Protein AF-A0A1R3H8M2-F1 (afdb_monomer_lite)

Foldseek 3Di:
DLVVQFVVLVVQLVCQCCVNNHDPLSVLLNPAWAWPDTAAQKTKIKDAQAQSQADPVQWRHPVSVVSNCQSRQQSSNSSHPVDGAPAEDEDEDDPDIHGHRWMKMWMWGFPDDDPRYTYIYIYIDTDLPQQQAAADPDCLQPPLFAAADDALEKEKQKAKDADQVVQWIKIKIFIAHNQLATPFIDIATDHDNDRVQRRLLRLLVSLVVCLVVVRAAYEYEDQDPLSVCLSNVPDDPNDPPRSVSNRVSNSSYNHYYYYNHHVSNSVLGVVSNVPNPDPDDGVCCSQPNPVVSVVSSVRSPHDDRD

InterPro domains:
  IPR002156 Ribonuclease H domain [PF13456] (158-275)
  IPR006683 Thioesterase domain [PF03061] (58-128)
  IPR012337 Ribonuclease H-like superfamily [SSF53098] (152-277)
  IPR029069 HotDog domain superfamily [SSF54637] (29-126)
  IPR036397 Ribonuclease H superfamily [G3DSA:3.30.420.10] (153-277)
  IPR039298 Acyl-coenzyme A thioesterase 13 [PTHR21660] (7-128)
  IP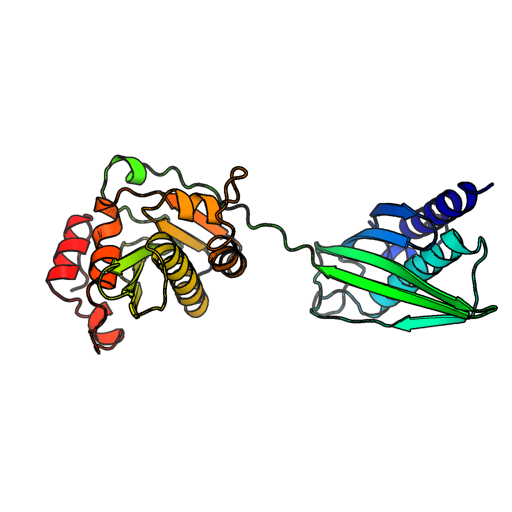R044730 Ribonuclease H-like domain, plant type [cd06222] (156-274)

Sequence (306 aa):
MEDDSVQISQKWLLGLSEGTLSHQLEAIAMEGLQILHSQKGFIRCNFVVPSRASDADGNWHVGAMATLIDDVGAAAIYSLVNHVKASLDFSISFYSTAKIGEEVEIEAKVEANKGKLSHVLVEFRKVKKAVKIDLNRDDSVNSGKWKSPDLDWVKISCDGSFDPKNGEAAIGIVIRDYQGQLVDRLGKKVQADEALMTKALAVREGLKLAARKNFSRVIVENDSAGVVQDLTGSLGTSAWKTAPVVRETVKLFADLKVSLVKRQANGAADWVARQHNMEMDLSDWINRPPSSLVFILSKDGLPCPH

pLDDT: mean 81.1, std 12.82, range [43.06, 95.75]

Organism: NCBI:txid93759

Secondary structure (DSSP, 8-state):
-TTHHHHHHHHHHHHHHTTSSS-HHHHHHTTT-EEEEEETTEEEEEEE--GGGB-TTSBBPHHHHHHHHHHHHHHHHHHHHSS--S-EEEEEE-SS--BTT-EEEEEEEEEEEETTEEEEEEEEEE-------EE---THHHHSS--PPSTT-EEEEEEEEEETTTTEEEEEEEEE-TT--EEEEEEEEE--SSHHHHHHHHHHHHHHHHHHTT--EEEEEES-HHHHHHHHT-SS---TTTHHHHHHHHTT-SEEEEEE--GGGGHHHHHHHHTTT----HHHHHHS--HHHHHHHHHTT-PPP-

Radius of gyration: 26.31 Å; chains: 1; bounding box: 69×35×71 Å

Structure (mmCIF, N/CA/C/O backbone):
data_AF-A0A1R3H8M2-F1
#
_entry.id   AF-A0A1R3H8M2-F1
#
loop_
_atom_site.group_PDB
_atom_site.id
_atom_site.type_symbol
_atom_site.label_atom_id
_atom_site.label_alt_id
_atom_site.label_comp_id
_atom_site.label_asym_id
_atom_site.label_entity_id
_atom_site.label_seq_id
_atom_site.pdbx_PDB_ins_code
_atom_site.Cartn_x
_atom_site.Cartn_y
_atom_site.Cartn_z
_atom_site.occupancy
_atom_site.B_iso_or_equiv
_atom_site.auth_seq_id
_atom_site.auth_comp_id
_atom_site.auth_asym_id
_atom_site.auth_atom_id
_atom_site.pdbx_PDB_model_num
ATOM 1 N N . MET A 1 1 ? 34.901 13.180 -25.826 1.00 51.00 1 MET A N 1
ATOM 2 C CA . MET A 1 1 ? 35.152 11.755 -26.119 1.00 51.00 1 MET A CA 1
ATOM 3 C C . MET A 1 1 ? 34.555 10.809 -25.079 1.00 51.00 1 MET A C 1
ATOM 5 O O . MET A 1 1 ? 33.898 9.874 -25.504 1.00 51.00 1 MET A O 1
ATOM 9 N N . GLU A 1 2 ? 34.717 10.997 -23.757 1.00 47.25 2 GLU A N 1
ATOM 10 C CA . GLU A 1 2 ? 34.107 10.074 -22.764 1.00 47.25 2 GLU A CA 1
ATOM 11 C C . GLU A 1 2 ? 32.593 10.236 -22.542 1.00 47.25 2 GLU A C 1
ATOM 13 O O . GLU A 1 2 ? 31.931 9.244 -22.241 1.00 47.25 2 GLU A O 1
ATOM 18 N N . ASP A 1 3 ? 32.058 11.446 -22.710 1.00 58.84 3 ASP A N 1
ATOM 19 C CA . ASP A 1 3 ? 30.638 11.780 -22.484 1.00 58.84 3 ASP A CA 1
ATOM 20 C C . ASP A 1 3 ? 29.764 11.572 -23.742 1.00 58.84 3 ASP A C 1
ATOM 22 O O . ASP A 1 3 ? 28.542 11.463 -23.674 1.00 58.84 3 ASP A O 1
ATOM 26 N N . ASP A 1 4 ? 30.399 11.421 -24.910 1.00 82.62 4 ASP A N 1
ATOM 27 C CA . ASP A 1 4 ? 29.694 11.314 -26.192 1.00 82.62 4 ASP A CA 1
ATOM 28 C C . ASP A 1 4 ? 28.900 10.002 -26.296 1.00 82.62 4 ASP A C 1
ATOM 30 O O . ASP A 1 4 ? 27.785 9.987 -26.803 1.00 82.62 4 ASP A O 1
ATOM 34 N N . SER A 1 5 ? 29.433 8.891 -25.775 1.00 88.75 5 SER A N 1
ATOM 35 C CA . SER A 1 5 ? 28.785 7.569 -25.873 1.00 88.75 5 SER A CA 1
ATOM 36 C C . SER A 1 5 ? 27.470 7.474 -25.090 1.00 88.75 5 SER A C 1
ATOM 38 O O . SER A 1 5 ? 26.492 6.918 -25.593 1.00 88.75 5 SER A O 1
ATOM 40 N N . VAL A 1 6 ? 27.417 8.062 -23.888 1.00 91.12 6 VAL A N 1
ATOM 41 C CA . VAL A 1 6 ? 26.201 8.123 -23.064 1.00 91.12 6 VAL A CA 1
ATOM 42 C C . VAL A 1 6 ? 25.160 8.992 -23.764 1.00 91.12 6 VAL A C 1
ATOM 44 O O . VAL A 1 6 ? 24.032 8.548 -23.970 1.00 91.12 6 VAL A O 1
ATOM 47 N N . GLN A 1 7 ? 25.547 10.181 -24.226 1.00 91.00 7 GLN A N 1
ATOM 48 C CA . GLN A 1 7 ? 24.643 11.093 -24.929 1.00 91.00 7 GLN A CA 1
ATOM 49 C C . GLN A 1 7 ? 24.115 10.504 -26.247 1.00 91.00 7 GLN A C 1
ATOM 51 O O . GLN A 1 7 ? 22.938 10.664 -26.570 1.00 91.00 7 GLN A O 1
ATOM 56 N N . ILE A 1 8 ? 24.955 9.792 -27.005 1.00 90.62 8 ILE A N 1
ATOM 57 C CA . ILE A 1 8 ? 24.536 9.088 -28.225 1.00 90.62 8 ILE A CA 1
ATOM 58 C C . ILE A 1 8 ? 23.551 7.970 -27.878 1.00 90.62 8 ILE A C 1
ATOM 60 O O . ILE A 1 8 ? 22.512 7.874 -28.525 1.00 90.62 8 ILE A O 1
ATOM 64 N N . SER A 1 9 ? 23.825 7.172 -26.838 1.00 91.81 9 SER A N 1
ATOM 65 C CA . SER A 1 9 ? 22.907 6.108 -26.406 1.00 91.81 9 SER A CA 1
ATOM 66 C C . SER A 1 9 ? 21.540 6.654 -25.983 1.00 91.81 9 SER A C 1
ATOM 68 O O . SER A 1 9 ? 20.517 6.084 -26.348 1.00 91.81 9 SER A O 1
ATOM 70 N N . GLN A 1 10 ? 21.510 7.802 -25.294 1.00 91.62 10 GLN A N 1
ATOM 71 C CA . GLN A 1 10 ? 20.272 8.483 -24.913 1.00 91.62 10 GLN A CA 1
ATOM 72 C C . GLN A 1 10 ? 19.497 8.968 -26.136 1.00 91.62 10 GLN A C 1
ATOM 74 O O . GLN A 1 10 ? 18.303 8.708 -26.242 1.00 91.62 10 GLN A O 1
ATOM 79 N N . LYS A 1 11 ? 20.169 9.649 -27.074 1.00 91.00 11 LYS A N 1
ATOM 80 C CA . LYS A 1 11 ? 19.536 10.127 -28.313 1.00 91.00 11 LYS A CA 1
ATOM 81 C C . LYS A 1 11 ? 18.987 8.980 -29.152 1.00 91.00 11 LYS A C 1
ATOM 83 O O . LYS A 1 11 ? 17.910 9.113 -29.720 1.00 91.00 11 LYS A O 1
ATOM 88 N N . TRP A 1 12 ? 19.715 7.870 -29.220 1.00 89.81 12 TRP A N 1
ATOM 89 C CA . TRP A 1 12 ? 19.264 6.672 -29.915 1.00 89.81 12 TRP A CA 1
ATOM 90 C C . TRP A 1 12 ? 18.001 6.094 -29.268 1.00 89.81 12 TRP A C 1
ATOM 92 O O . TRP A 1 12 ? 16.995 5.931 -29.952 1.00 89.81 12 TRP A O 1
ATOM 102 N N . LEU A 1 13 ? 18.014 5.887 -27.947 1.00 89.88 13 LEU A N 1
ATOM 103 C CA . LEU A 1 13 ? 16.877 5.329 -27.212 1.00 89.88 13 LEU A CA 1
ATOM 104 C C . LEU A 1 13 ? 15.632 6.236 -27.268 1.00 89.88 13 LEU A C 1
ATOM 106 O O . LEU A 1 13 ? 14.521 5.740 -27.437 1.00 89.88 13 LEU A O 1
ATOM 110 N N . LEU A 1 14 ? 15.813 7.560 -27.189 1.00 88.88 14 LEU A N 1
ATOM 111 C CA . LEU A 1 14 ? 14.728 8.532 -27.382 1.00 88.88 14 LEU A CA 1
ATOM 112 C C . LEU A 1 14 ? 14.197 8.521 -28.819 1.00 88.88 14 LEU A C 1
ATOM 114 O O . LEU A 1 14 ? 12.992 8.555 -29.036 1.00 88.88 14 LEU A O 1
ATOM 118 N N . GLY A 1 15 ? 15.076 8.422 -29.818 1.00 86.06 15 GLY A N 1
ATOM 119 C CA . GLY A 1 15 ? 14.638 8.353 -31.209 1.00 86.06 15 GLY A CA 1
ATOM 120 C C . GLY A 1 15 ? 13.804 7.102 -31.506 1.00 86.06 15 GLY A C 1
ATOM 121 O O . GLY A 1 15 ? 12.855 7.155 -32.292 1.00 86.06 15 GLY A O 1
ATOM 122 N N . LEU A 1 16 ? 14.108 5.985 -30.842 1.00 84.75 16 LEU A N 1
ATOM 123 C CA . LEU A 1 16 ? 13.297 4.772 -30.910 1.00 84.75 16 LEU A CA 1
ATOM 124 C C . LEU A 1 16 ? 11.927 4.951 -30.224 1.00 84.75 16 LEU A C 1
ATOM 126 O O . LEU A 1 16 ? 10.920 4.527 -30.796 1.00 84.75 16 LEU A O 1
ATOM 130 N N . SER A 1 17 ? 11.864 5.602 -29.051 1.00 85.25 17 SER A N 1
ATOM 131 C CA . SER A 1 17 ? 10.599 5.829 -28.325 1.00 85.25 17 SER A CA 1
ATOM 132 C C . SER A 1 17 ? 9.682 6.851 -28.997 1.00 85.25 17 SER A C 1
ATOM 134 O O . SER A 1 17 ? 8.462 6.723 -28.935 1.00 85.25 17 SER A O 1
ATOM 136 N N . GLU A 1 18 ? 10.254 7.842 -29.678 1.00 83.94 18 GLU A N 1
ATOM 137 C CA . GLU A 1 18 ? 9.522 8.856 -30.445 1.00 83.94 18 GLU A CA 1
ATOM 138 C C . GLU A 1 18 ? 9.092 8.359 -31.836 1.00 83.94 18 GLU A C 1
ATOM 140 O O . GLU A 1 18 ? 8.397 9.072 -32.562 1.00 83.94 18 GLU A O 1
ATOM 145 N N . GLY A 1 19 ? 9.502 7.150 -32.237 1.00 78.69 19 GLY A N 1
ATOM 146 C CA . GLY A 1 19 ? 9.192 6.601 -33.558 1.00 78.69 19 GLY A CA 1
ATOM 147 C C . GLY A 1 19 ? 9.984 7.234 -34.707 1.00 78.69 19 GLY A C 1
ATOM 148 O O . GLY A 1 19 ? 9.621 7.059 -35.867 1.00 78.69 19 GLY A O 1
ATOM 149 N N . THR A 1 20 ? 11.050 7.985 -34.414 1.00 75.44 20 THR A N 1
ATOM 150 C CA . THR A 1 20 ? 11.883 8.646 -35.436 1.00 75.44 20 THR A CA 1
ATOM 151 C C . THR A 1 20 ? 12.945 7.716 -36.022 1.00 75.44 20 THR A C 1
ATOM 153 O O . THR A 1 20 ? 13.387 7.928 -37.151 1.00 75.44 20 THR A O 1
ATOM 156 N N . LEU A 1 21 ? 13.336 6.679 -35.272 1.00 65.75 21 LEU A N 1
ATOM 157 C CA . LEU A 1 21 ? 14.358 5.699 -35.655 1.00 65.75 21 LEU A CA 1
ATOM 158 C C . LEU A 1 21 ? 13.838 4.254 -35.738 1.00 65.75 21 LEU A C 1
ATOM 160 O O . LEU A 1 21 ? 14.617 3.371 -36.089 1.00 65.75 21 LEU A O 1
ATOM 164 N N . SER A 1 22 ? 12.566 4.005 -35.412 1.00 64.69 22 SER A N 1
ATOM 165 C CA . SER A 1 22 ? 12.026 2.660 -35.178 1.00 64.69 22 SER A CA 1
ATOM 166 C C . SER A 1 22 ? 10.898 2.261 -36.136 1.00 64.69 22 SER A C 1
ATOM 168 O O . SER A 1 22 ? 10.236 3.096 -36.762 1.00 64.69 22 SER A O 1
ATOM 170 N N . HIS A 1 23 ? 10.667 0.953 -36.264 1.00 71.81 23 HIS A N 1
ATOM 171 C CA . HIS A 1 23 ? 9.501 0.421 -36.974 1.00 71.81 23 HIS A CA 1
ATOM 172 C C . HIS A 1 23 ? 8.227 0.549 -36.114 1.00 71.81 23 HIS A C 1
ATOM 174 O O . HIS A 1 23 ? 8.293 0.661 -34.893 1.00 71.81 23 HIS A O 1
ATOM 180 N N . GLN A 1 24 ? 7.034 0.497 -36.727 1.00 66.69 24 GLN A N 1
ATOM 181 C CA . GLN A 1 24 ? 5.757 0.773 -36.035 1.00 66.69 24 GLN A CA 1
ATOM 182 C C . GLN A 1 24 ? 5.544 -0.019 -34.729 1.00 66.69 24 GLN A C 1
ATOM 184 O O . GLN A 1 24 ? 4.897 0.494 -33.822 1.00 66.69 24 GLN A O 1
ATOM 189 N N . LEU A 1 25 ? 6.062 -1.248 -34.625 1.00 68.12 25 LEU A N 1
ATOM 190 C CA . LEU A 1 25 ? 5.918 -2.095 -33.433 1.00 68.12 25 LEU A CA 1
ATOM 191 C C . LEU A 1 25 ? 6.845 -1.680 -32.279 1.00 68.12 25 LEU A C 1
ATOM 193 O O . LEU A 1 25 ? 6.412 -1.671 -31.131 1.00 68.12 25 LEU A O 1
ATOM 197 N N . GLU A 1 26 ? 8.082 -1.290 -32.578 1.00 74.06 26 GLU A N 1
ATOM 198 C CA . GLU A 1 26 ? 9.052 -0.772 -31.599 1.00 74.06 26 GLU A CA 1
ATOM 199 C C . GLU A 1 26 ? 8.592 0.580 -31.040 1.00 74.06 26 GLU A C 1
ATOM 201 O O . GLU A 1 26 ? 8.587 0.788 -29.828 1.00 74.06 26 GLU A O 1
ATOM 206 N N . ALA A 1 27 ? 8.084 1.457 -31.914 1.00 78.75 27 ALA A N 1
ATOM 207 C CA . ALA A 1 27 ? 7.498 2.732 -31.508 1.00 78.75 27 ALA A CA 1
ATOM 208 C C . ALA A 1 27 ? 6.318 2.546 -30.535 1.00 78.75 27 ALA A C 1
ATOM 210 O O . ALA A 1 27 ? 6.172 3.316 -29.593 1.00 78.75 27 ALA A O 1
ATOM 211 N N . ILE A 1 28 ? 5.491 1.508 -30.728 1.00 82.44 28 ILE A N 1
ATOM 212 C CA . ILE A 1 28 ? 4.391 1.165 -29.808 1.00 82.44 28 ILE A CA 1
ATOM 213 C C . ILE A 1 28 ? 4.923 0.634 -28.478 1.00 82.44 28 ILE A C 1
ATOM 215 O O . ILE A 1 28 ? 4.407 0.992 -27.420 1.00 82.44 28 ILE A O 1
ATOM 219 N N . ALA A 1 29 ? 5.923 -0.247 -28.528 1.00 86.31 29 ALA A N 1
ATOM 220 C CA . ALA A 1 29 ? 6.484 -0.879 -27.341 1.00 86.31 29 ALA A CA 1
ATOM 221 C C . ALA A 1 29 ? 7.144 0.136 -26.398 1.00 86.31 29 ALA A C 1
ATOM 223 O O . ALA A 1 29 ? 7.103 -0.049 -25.183 1.00 86.31 29 ALA A O 1
ATOM 224 N N . MET A 1 30 ? 7.710 1.208 -26.957 1.00 87.25 30 MET A N 1
ATOM 225 C CA . MET A 1 30 ? 8.443 2.231 -26.214 1.00 87.25 30 MET A CA 1
ATOM 226 C C . MET A 1 30 ? 7.708 3.572 -26.088 1.00 87.25 30 MET A C 1
ATOM 228 O O . MET A 1 30 ? 8.278 4.532 -25.563 1.00 87.25 30 MET A O 1
ATOM 232 N N . GLU A 1 31 ? 6.453 3.655 -26.538 1.00 87.50 31 GLU A N 1
ATOM 233 C CA . GLU A 1 31 ? 5.655 4.883 -26.508 1.00 87.50 31 GLU A CA 1
ATOM 234 C C . GLU A 1 31 ? 5.584 5.444 -25.075 1.00 87.50 31 GLU A C 1
ATOM 236 O O . GLU A 1 31 ? 5.047 4.809 -24.168 1.00 87.50 31 GLU A O 1
ATOM 241 N N . GLY A 1 32 ? 6.135 6.643 -24.862 1.00 85.38 32 GLY A N 1
ATOM 242 C CA . GLY A 1 32 ? 6.128 7.307 -23.553 1.00 85.38 32 GLY A CA 1
ATOM 243 C C . GLY A 1 32 ? 7.276 6.932 -22.606 1.00 85.38 32 GLY A C 1
ATOM 244 O O . GLY A 1 32 ? 7.229 7.314 -21.435 1.00 85.38 32 GLY A O 1
ATOM 245 N N . LEU A 1 33 ? 8.313 6.229 -23.079 1.00 92.38 33 LEU A N 1
ATOM 246 C CA . LEU A 1 33 ? 9.535 5.979 -22.308 1.00 92.38 33 LEU A CA 1
ATOM 247 C C . LEU A 1 33 ? 10.259 7.287 -21.959 1.00 92.38 33 LEU A C 1
ATOM 249 O O . LEU A 1 33 ? 10.608 8.076 -22.835 1.00 92.38 33 LEU A O 1
ATOM 253 N N . GLN A 1 34 ? 10.536 7.488 -20.671 1.00 92.62 34 GLN A N 1
ATOM 254 C CA . GLN A 1 34 ? 11.256 8.651 -20.156 1.00 92.62 34 GLN A CA 1
ATOM 255 C C . GLN A 1 34 ? 12.574 8.215 -19.529 1.00 92.62 34 GLN A C 1
ATOM 257 O O . GLN A 1 34 ? 12.593 7.427 -18.588 1.00 92.62 34 GLN A O 1
ATOM 262 N N . ILE A 1 35 ? 13.692 8.753 -20.006 1.00 92.19 35 ILE A N 1
ATOM 263 C CA . ILE A 1 35 ? 15.002 8.498 -19.402 1.00 92.19 35 ILE A CA 1
ATOM 264 C C . ILE A 1 35 ? 15.146 9.379 -18.154 1.00 92.19 35 ILE A C 1
ATOM 266 O O . ILE A 1 35 ? 15.149 10.603 -18.253 1.00 92.19 35 ILE A O 1
ATOM 270 N N . LEU A 1 36 ? 15.278 8.759 -16.979 1.00 90.50 36 LEU A N 1
ATOM 271 C CA . LEU A 1 36 ? 15.477 9.460 -15.706 1.00 90.50 36 LEU A CA 1
ATOM 272 C C . LEU A 1 36 ? 16.957 9.713 -15.422 1.00 90.50 36 LEU A C 1
ATOM 274 O O . LEU A 1 36 ? 17.333 10.763 -14.906 1.00 90.50 36 LEU A O 1
ATOM 278 N N . HIS A 1 37 ? 17.799 8.723 -15.715 1.00 91.38 37 HIS A N 1
ATOM 279 C CA . HIS A 1 37 ? 19.230 8.792 -15.462 1.00 91.38 37 HIS A CA 1
ATOM 280 C C . HIS A 1 37 ? 19.998 7.904 -16.439 1.00 91.38 37 HIS A C 1
ATOM 282 O O . HIS A 1 37 ? 19.544 6.817 -16.801 1.00 91.38 37 HIS A O 1
ATOM 288 N N . SER A 1 38 ? 21.188 8.340 -16.843 1.00 91.56 38 SER A N 1
ATOM 289 C CA . SER A 1 38 ? 22.107 7.511 -17.621 1.00 91.56 38 SER A CA 1
ATOM 290 C C . SER A 1 38 ? 23.545 7.806 -17.239 1.00 91.56 38 SER A C 1
ATOM 292 O O . SER A 1 38 ? 23.922 8.953 -17.015 1.00 91.56 38 SER A O 1
ATOM 294 N N . GLN A 1 39 ? 24.343 6.751 -17.211 1.00 92.44 39 GLN A N 1
ATOM 295 C CA . GLN A 1 39 ? 25.791 6.782 -17.062 1.00 92.44 39 GLN A CA 1
ATOM 296 C C . GLN A 1 39 ? 26.369 5.553 -17.779 1.00 92.44 39 GLN A C 1
ATOM 298 O O . GLN A 1 39 ? 25.623 4.682 -18.225 1.00 92.44 39 GLN A O 1
ATOM 303 N N . LYS A 1 40 ? 27.695 5.453 -17.900 1.00 91.56 40 LYS A N 1
ATOM 304 C CA . LYS A 1 40 ? 28.327 4.320 -18.594 1.00 91.56 40 LYS A CA 1
ATOM 305 C C . LYS A 1 40 ? 27.868 2.980 -18.003 1.00 91.56 40 LYS A C 1
ATOM 307 O O . LYS A 1 40 ? 28.082 2.710 -16.823 1.00 91.56 40 LYS A O 1
ATOM 312 N N . GLY A 1 41 ? 27.261 2.138 -18.835 1.00 91.62 41 GLY A N 1
ATOM 313 C CA . GLY A 1 41 ? 26.776 0.811 -18.459 1.00 91.62 41 GLY A CA 1
ATOM 314 C C . GLY A 1 41 ? 25.487 0.798 -17.636 1.00 91.62 41 GLY A C 1
ATOM 315 O O . GLY A 1 41 ? 25.124 -0.267 -17.142 1.00 91.62 41 GLY A O 1
ATOM 316 N N . PHE A 1 42 ? 24.807 1.936 -17.459 1.00 94.06 42 PHE A N 1
ATOM 317 C CA . PHE A 1 42 ? 23.586 2.014 -16.661 1.00 94.06 42 PHE A CA 1
ATOM 318 C C . PHE A 1 42 ? 22.589 3.034 -17.214 1.00 94.06 42 PHE A C 1
ATOM 320 O O . PHE A 1 42 ? 22.921 4.204 -17.411 1.00 94.06 42 PHE A O 1
ATOM 327 N N . ILE A 1 43 ? 21.339 2.609 -17.383 1.00 94.00 43 ILE A N 1
ATOM 328 C CA . ILE A 1 43 ? 20.222 3.474 -17.766 1.00 94.00 43 ILE A CA 1
ATOM 329 C C . ILE A 1 43 ? 19.037 3.173 -16.850 1.00 94.00 43 ILE A C 1
ATOM 331 O O . ILE A 1 43 ? 18.683 2.012 -16.649 1.00 94.00 43 ILE A O 1
ATOM 335 N N . ARG A 1 44 ? 18.420 4.228 -16.309 1.00 93.88 44 ARG A N 1
ATOM 336 C CA . ARG A 1 44 ? 17.153 4.153 -15.578 1.00 93.88 44 ARG A CA 1
ATOM 337 C C . ARG A 1 44 ? 16.088 4.955 -16.311 1.00 93.88 44 ARG A C 1
ATOM 339 O O . ARG A 1 44 ? 16.299 6.132 -16.618 1.00 93.88 44 ARG A O 1
ATOM 346 N N . CYS A 1 45 ? 14.933 4.337 -16.513 1.00 94.00 45 CYS A N 1
ATOM 347 C CA . CYS A 1 45 ? 13.785 4.927 -17.180 1.00 94.00 45 CYS A CA 1
ATOM 348 C C . CYS A 1 45 ? 12.526 4.847 -16.313 1.00 94.00 45 CYS A C 1
ATOM 350 O O . CYS A 1 45 ? 12.373 3.944 -15.492 1.00 94.00 45 CYS A O 1
ATOM 352 N N . ASN A 1 46 ? 11.617 5.786 -16.546 1.00 92.06 46 ASN A N 1
ATOM 353 C CA . ASN A 1 46 ? 10.221 5.691 -16.159 1.00 92.06 46 ASN A CA 1
ATOM 354 C C . ASN A 1 46 ? 9.386 5.332 -17.387 1.00 92.06 46 ASN A C 1
ATOM 356 O O . ASN A 1 46 ? 9.674 5.794 -18.495 1.00 92.06 46 ASN A O 1
ATOM 360 N N . PHE A 1 47 ? 8.345 4.538 -17.190 1.00 92.31 47 PHE A N 1
ATOM 361 C CA . PHE A 1 47 ? 7.466 4.109 -18.264 1.00 92.31 47 PHE A CA 1
ATOM 362 C C . PHE A 1 47 ? 6.042 3.935 -17.745 1.00 92.31 47 PHE A C 1
ATOM 364 O O . PHE A 1 47 ? 5.818 3.358 -16.683 1.00 92.31 47 PHE A O 1
ATOM 371 N N . VAL A 1 48 ? 5.066 4.424 -18.503 1.00 89.69 48 VAL A N 1
ATOM 372 C CA . VAL A 1 48 ? 3.645 4.190 -18.232 1.00 89.69 48 VAL A CA 1
ATOM 373 C C . VAL A 1 48 ? 3.146 3.226 -19.289 1.00 89.69 48 VAL A C 1
ATOM 375 O O . VAL A 1 48 ? 3.227 3.550 -20.467 1.00 89.69 48 VAL A O 1
ATOM 378 N N . VAL A 1 49 ? 2.627 2.065 -18.881 1.00 89.31 49 VAL A N 1
ATOM 379 C CA . VAL A 1 49 ? 2.228 1.010 -19.825 1.00 89.31 49 VAL A CA 1
ATOM 380 C C . VAL A 1 49 ? 1.151 1.544 -20.785 1.00 89.31 49 VAL A C 1
ATOM 382 O O . VAL A 1 49 ? 0.027 1.809 -20.334 1.00 89.31 49 VAL A O 1
ATOM 385 N N . PRO A 1 50 ? 1.442 1.699 -22.092 1.00 87.50 50 PRO A N 1
ATOM 386 C CA . PRO A 1 50 ? 0.489 2.267 -23.030 1.00 87.50 50 PRO A CA 1
ATOM 387 C C . PRO A 1 50 ? -0.593 1.240 -23.364 1.00 87.50 50 PRO A C 1
ATOM 389 O O . PRO A 1 50 ? -0.344 0.035 -23.434 1.00 87.50 50 PRO A O 1
ATOM 392 N N . SER A 1 51 ? -1.812 1.714 -23.630 1.00 85.62 51 SER A N 1
ATOM 393 C CA . SER A 1 51 ? -2.946 0.848 -23.987 1.00 85.62 51 SER A CA 1
ATOM 394 C C . SER A 1 51 ? -2.675 0.004 -25.233 1.00 85.62 51 SER A C 1
ATOM 396 O O . SER A 1 51 ? -3.152 -1.123 -25.337 1.00 85.62 51 SER A O 1
ATOM 398 N N . ARG A 1 52 ? -1.860 0.520 -26.157 1.00 85.31 52 ARG A N 1
ATOM 399 C CA . ARG A 1 52 ? -1.462 -0.155 -27.399 1.00 85.31 52 ARG A CA 1
ATOM 400 C C . ARG A 1 52 ? -0.462 -1.294 -27.195 1.00 85.31 52 ARG A C 1
ATOM 402 O O . ARG A 1 52 ? -0.327 -2.123 -28.085 1.00 85.31 52 ARG A O 1
ATOM 409 N N . ALA A 1 53 ? 0.207 -1.354 -26.044 1.00 85.69 53 ALA A N 1
ATOM 410 C CA . ALA A 1 53 ? 1.126 -2.431 -25.684 1.00 85.69 53 ALA A CA 1
ATOM 411 C C . ALA A 1 53 ? 0.459 -3.474 -24.772 1.00 85.69 53 ALA A C 1
ATOM 413 O O . ALA A 1 53 ? 1.144 -4.120 -23.980 1.00 85.69 53 ALA A O 1
ATOM 414 N N . SER A 1 54 ? -0.866 -3.620 -24.835 1.00 85.25 54 SER A N 1
ATOM 415 C CA . SER A 1 54 ? -1.607 -4.555 -23.988 1.00 85.25 54 SER A CA 1
ATOM 416 C C . SER A 1 54 ? -1.932 -5.882 -24.663 1.00 85.25 54 SER A C 1
ATOM 418 O O . SER A 1 54 ? -1.995 -5.975 -25.888 1.00 85.25 54 SER A O 1
ATOM 420 N N . ASP A 1 55 ? -2.112 -6.919 -23.847 1.00 84.50 55 ASP A N 1
ATOM 421 C CA . ASP A 1 55 ? -2.722 -8.177 -24.266 1.00 84.50 55 ASP A CA 1
ATOM 422 C C . ASP A 1 55 ? -4.261 -8.121 -24.184 1.00 84.50 55 ASP A C 1
ATOM 424 O O . ASP A 1 55 ? -4.855 -7.113 -23.793 1.00 84.50 55 ASP A O 1
ATOM 428 N N . ALA A 1 56 ? -4.921 -9.219 -24.561 1.00 82.81 56 ALA A N 1
ATOM 429 C CA . ALA A 1 56 ? -6.382 -9.319 -24.566 1.00 82.81 56 ALA A CA 1
ATOM 430 C C . ALA A 1 56 ? -7.026 -9.138 -23.174 1.00 82.81 56 ALA A C 1
ATOM 432 O O . ALA A 1 56 ? -8.200 -8.780 -23.093 1.00 82.81 56 ALA A O 1
ATOM 433 N N . ASP A 1 57 ? -6.261 -9.344 -22.100 1.00 81.81 57 ASP A N 1
ATOM 434 C CA . ASP A 1 57 ? -6.713 -9.257 -20.710 1.00 81.81 57 ASP A CA 1
ATOM 435 C C . ASP A 1 57 ? -6.381 -7.892 -20.069 1.00 81.81 57 ASP A C 1
ATOM 437 O O . ASP A 1 57 ? -6.651 -7.660 -18.885 1.00 81.81 57 ASP A O 1
ATOM 441 N N . GLY A 1 58 ? -5.799 -6.963 -20.838 1.00 82.62 58 GLY A N 1
ATOM 442 C CA . GLY A 1 58 ? -5.411 -5.630 -20.376 1.00 82.62 58 GLY A CA 1
ATOM 443 C C . GLY A 1 58 ? -4.124 -5.603 -19.543 1.00 82.62 58 GLY A C 1
ATOM 444 O O . GLY A 1 58 ? -3.866 -4.623 -18.831 1.00 82.62 58 GLY A O 1
ATOM 445 N N . ASN A 1 59 ? -3.312 -6.658 -19.610 1.00 86.94 59 ASN A N 1
ATOM 446 C CA . ASN A 1 59 ? -1.971 -6.672 -19.040 1.00 86.94 59 ASN A CA 1
ATOM 447 C C . ASN A 1 59 ? -0.954 -6.140 -20.047 1.00 86.94 59 ASN A C 1
ATOM 449 O O . ASN A 1 59 ? -1.205 -6.091 -21.249 1.00 86.94 59 ASN A O 1
ATOM 453 N N . TRP A 1 60 ? 0.225 -5.762 -19.562 1.00 88.81 60 TRP A N 1
ATOM 454 C CA . TRP A 1 60 ? 1.341 -5.418 -20.430 1.00 88.81 60 TRP A CA 1
ATOM 455 C C . TRP A 1 60 ? 1.781 -6.632 -21.258 1.00 88.81 60 TRP A C 1
ATOM 457 O O . TRP A 1 60 ? 2.167 -7.668 -20.714 1.00 88.81 60 TRP A O 1
ATOM 467 N N . HIS A 1 61 ? 1.723 -6.496 -22.582 1.00 88.69 61 HIS A N 1
ATOM 468 C CA . HIS A 1 61 ? 2.027 -7.559 -23.525 1.00 88.69 61 HIS A CA 1
ATOM 469 C C . HIS A 1 61 ? 3.500 -7.976 -23.452 1.00 88.69 61 HIS A C 1
ATOM 471 O O . HIS A 1 61 ? 4.413 -7.159 -23.603 1.00 88.69 61 HIS A O 1
ATOM 477 N N . VAL A 1 62 ? 3.735 -9.282 -23.314 1.00 84.56 62 VAL A N 1
ATOM 478 C CA . VAL A 1 62 ? 5.075 -9.854 -23.105 1.00 84.56 62 VAL A CA 1
ATOM 479 C C . VAL A 1 62 ? 6.0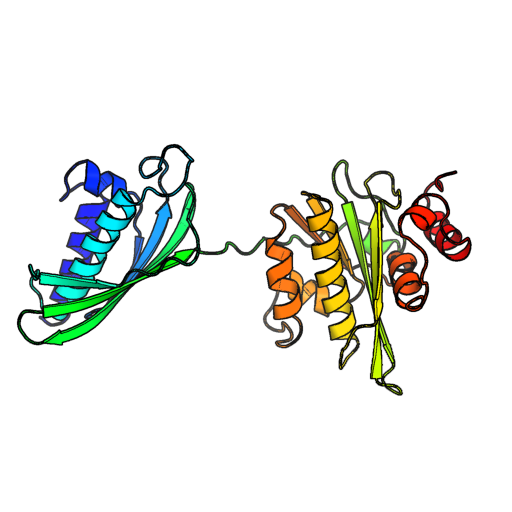31 -9.542 -24.260 1.00 84.56 62 VAL A C 1
ATOM 481 O O . VAL A 1 62 ? 7.207 -9.278 -24.033 1.00 84.56 62 VAL A O 1
ATOM 484 N N . GLY A 1 63 ? 5.525 -9.502 -25.497 1.00 86.19 63 GLY A N 1
ATOM 485 C CA . GLY A 1 63 ? 6.326 -9.129 -26.666 1.00 86.19 63 GLY A CA 1
ATOM 486 C C . GLY A 1 63 ? 6.760 -7.660 -26.664 1.00 86.19 63 GLY A C 1
ATOM 487 O O . GLY A 1 63 ? 7.898 -7.372 -27.005 1.00 86.19 63 GLY A O 1
ATOM 488 N N . ALA A 1 64 ? 5.895 -6.741 -26.218 1.00 88.12 64 ALA A N 1
ATOM 489 C CA . ALA A 1 64 ? 6.244 -5.320 -26.141 1.00 88.12 64 ALA A CA 1
ATOM 490 C C . ALA A 1 64 ? 7.286 -5.075 -25.041 1.00 88.12 64 ALA A C 1
ATOM 492 O O . ALA A 1 64 ? 8.237 -4.320 -25.216 1.00 88.12 64 ALA A O 1
ATOM 493 N N . MET A 1 65 ? 7.136 -5.780 -23.921 1.00 87.69 65 MET A N 1
ATOM 494 C CA . MET A 1 65 ? 8.114 -5.781 -22.843 1.00 87.69 65 MET A CA 1
ATOM 495 C C . MET A 1 65 ? 9.472 -6.335 -23.301 1.00 87.69 65 MET A C 1
ATOM 497 O O . MET A 1 65 ? 10.496 -5.740 -22.985 1.00 87.69 65 MET A O 1
ATOM 501 N N . ALA A 1 66 ? 9.495 -7.426 -24.074 1.00 86.12 66 ALA A N 1
ATOM 502 C CA . ALA A 1 66 ? 10.731 -7.992 -24.617 1.00 86.12 66 ALA A CA 1
ATOM 503 C C . ALA A 1 66 ? 11.462 -7.022 -25.561 1.00 86.12 66 ALA A C 1
ATOM 505 O O . ALA A 1 66 ? 12.674 -6.877 -25.443 1.00 86.12 66 ALA A O 1
ATOM 506 N N . THR A 1 67 ? 10.736 -6.320 -26.438 1.00 88.62 67 THR A N 1
ATOM 507 C CA . THR A 1 67 ? 11.312 -5.270 -27.296 1.00 88.62 67 THR A CA 1
ATOM 508 C C . THR A 1 67 ? 11.955 -4.163 -26.467 1.00 88.62 67 THR A C 1
ATOM 510 O O . THR A 1 67 ? 13.110 -3.819 -26.684 1.00 88.62 67 THR A O 1
ATOM 513 N N . LEU A 1 68 ? 11.253 -3.671 -25.443 1.00 90.25 68 LEU A N 1
ATOM 514 C CA . LEU A 1 68 ? 11.791 -2.632 -24.569 1.00 90.25 68 LEU A CA 1
ATOM 515 C C . LEU A 1 68 ? 13.058 -3.108 -23.830 1.00 90.25 68 LEU A C 1
ATOM 517 O O . LEU A 1 68 ? 14.022 -2.354 -23.713 1.00 90.25 68 LEU A O 1
ATOM 521 N N . ILE A 1 69 ? 13.084 -4.359 -23.353 1.00 88.19 69 ILE A N 1
ATOM 522 C CA . ILE A 1 69 ? 14.275 -4.964 -22.728 1.00 88.19 69 ILE A CA 1
ATOM 523 C C . ILE A 1 69 ? 15.469 -4.939 -23.676 1.00 88.19 69 ILE A C 1
ATOM 525 O O . ILE A 1 69 ? 16.571 -4.584 -23.249 1.00 88.19 69 ILE A O 1
ATOM 529 N N . ASP A 1 70 ? 15.244 -5.316 -24.933 1.00 87.94 70 ASP A N 1
ATOM 530 C CA . ASP A 1 70 ? 16.289 -5.374 -25.948 1.00 87.94 70 ASP A CA 1
ATOM 531 C C . ASP A 1 70 ? 16.885 -3.983 -26.196 1.00 87.94 70 ASP A C 1
ATOM 533 O O . ASP A 1 70 ? 18.094 -3.789 -26.052 1.00 87.94 70 ASP A O 1
ATOM 537 N N . ASP A 1 71 ? 16.030 -2.983 -26.417 1.00 90.81 71 ASP A N 1
ATOM 538 C CA . ASP A 1 71 ? 16.445 -1.611 -26.719 1.00 90.81 71 ASP A CA 1
ATOM 539 C C . ASP A 1 71 ? 17.148 -0.927 -25.536 1.00 90.81 71 ASP A C 1
ATOM 541 O O . ASP A 1 71 ? 18.234 -0.352 -25.681 1.00 90.81 71 ASP A O 1
ATOM 545 N N . VAL A 1 72 ? 16.578 -1.012 -24.328 1.00 92.19 72 VAL A N 1
ATOM 546 C CA . VAL A 1 72 ? 17.169 -0.388 -23.131 1.00 92.19 72 VAL A CA 1
ATOM 547 C C . VAL A 1 72 ? 18.461 -1.111 -22.726 1.00 92.19 72 VAL A C 1
ATOM 549 O O . VAL A 1 72 ? 19.444 -0.467 -22.342 1.00 92.19 72 VAL A O 1
ATOM 552 N N . GLY A 1 73 ? 18.506 -2.441 -22.855 1.00 91.00 73 GLY A N 1
ATOM 553 C CA . GLY A 1 73 ? 19.707 -3.234 -22.602 1.00 91.00 73 GLY A CA 1
ATOM 554 C C . GLY A 1 73 ? 20.833 -2.933 -23.595 1.00 91.00 73 GLY A C 1
ATOM 555 O O . GLY A 1 73 ? 21.985 -2.723 -23.193 1.00 91.00 73 GLY A O 1
ATOM 556 N N . ALA A 1 74 ? 20.504 -2.830 -24.883 1.00 90.06 74 ALA A N 1
ATOM 557 C CA . ALA A 1 74 ? 21.436 -2.420 -25.925 1.00 90.06 74 ALA A CA 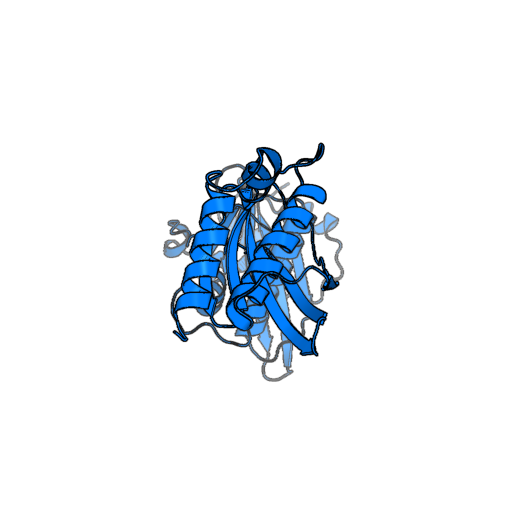1
ATOM 558 C C . ALA A 1 74 ? 21.955 -0.992 -25.694 1.00 90.06 74 ALA A C 1
ATOM 560 O O . ALA A 1 74 ? 23.154 -0.743 -25.852 1.00 90.06 74 ALA A O 1
ATOM 561 N N . ALA A 1 75 ? 21.101 -0.070 -25.238 1.00 92.12 75 ALA A N 1
ATOM 562 C CA . ALA A 1 75 ? 21.491 1.312 -24.958 1.00 92.12 75 ALA A CA 1
ATOM 563 C C . ALA A 1 75 ? 22.471 1.380 -23.778 1.00 92.12 75 ALA A C 1
ATOM 565 O O . ALA A 1 75 ? 23.494 2.070 -23.853 1.00 92.12 75 ALA A O 1
ATOM 566 N N . ALA A 1 76 ? 22.227 0.596 -22.721 1.00 92.12 76 ALA A N 1
ATOM 567 C CA . ALA A 1 76 ? 23.141 0.487 -21.589 1.00 92.12 76 ALA A CA 1
ATOM 568 C C . ALA A 1 76 ? 24.517 -0.045 -22.025 1.00 92.12 76 ALA A C 1
ATOM 570 O O . ALA A 1 76 ? 25.546 0.483 -21.599 1.00 92.12 76 ALA A O 1
ATOM 571 N N . ILE A 1 77 ? 24.571 -1.021 -22.934 1.00 90.44 77 ILE A N 1
ATOM 572 C CA . ILE A 1 77 ? 25.842 -1.501 -23.497 1.00 90.44 77 ILE A CA 1
ATOM 573 C C . ILE A 1 77 ? 26.518 -0.433 -24.338 1.00 90.44 77 ILE A C 1
ATOM 575 O O . ILE A 1 77 ? 27.713 -0.195 -24.148 1.00 90.44 77 ILE A O 1
ATOM 579 N N . TYR A 1 78 ? 25.783 0.212 -25.243 1.00 91.75 78 TYR A N 1
ATOM 580 C CA . TYR A 1 78 ? 26.337 1.248 -26.106 1.00 91.75 78 TYR A CA 1
ATOM 581 C C . TYR A 1 78 ? 26.995 2.348 -25.269 1.00 91.75 78 TYR A C 1
ATOM 583 O O . TYR A 1 78 ? 28.123 2.745 -25.552 1.00 91.75 78 TYR A O 1
ATOM 591 N N . SER A 1 79 ? 26.349 2.764 -24.177 1.00 92.25 79 SER A N 1
ATOM 592 C CA . SER A 1 79 ? 26.896 3.761 -23.251 1.00 92.25 79 SER A CA 1
ATOM 593 C C . SER A 1 79 ? 28.234 3.351 -22.606 1.00 92.25 79 SER A C 1
ATOM 595 O O . SER A 1 79 ? 28.977 4.207 -22.136 1.00 92.25 79 SER A O 1
ATOM 597 N N . LEU A 1 80 ? 28.555 2.050 -22.567 1.00 89.44 80 LEU A N 1
ATOM 598 C CA . LEU A 1 80 ? 29.799 1.517 -22.005 1.00 89.44 80 LEU A CA 1
ATOM 599 C C . LEU A 1 80 ? 30.875 1.261 -23.068 1.00 89.44 80 LEU A C 1
ATOM 601 O O . LEU A 1 80 ? 32.045 1.555 -22.831 1.00 89.44 80 LEU A O 1
ATOM 605 N N . VAL A 1 81 ? 30.509 0.661 -24.207 1.00 87.69 81 VAL A N 1
ATOM 606 C CA . VAL A 1 81 ? 31.472 0.176 -25.220 1.00 87.69 81 VAL A CA 1
ATOM 607 C C . VAL A 1 81 ? 31.460 0.959 -26.530 1.00 87.69 81 VAL A C 1
ATOM 609 O O . VAL A 1 81 ? 32.268 0.668 -27.411 1.00 87.69 81 VAL A O 1
ATOM 612 N N . ASN A 1 82 ? 30.557 1.931 -26.667 1.00 85.94 82 ASN A N 1
ATOM 613 C CA . ASN A 1 82 ? 30.407 2.820 -27.820 1.00 85.94 82 ASN A CA 1
ATOM 614 C C . ASN A 1 82 ? 30.194 2.101 -29.170 1.00 85.94 82 ASN A C 1
ATOM 616 O O . ASN A 1 82 ? 30.602 2.593 -30.219 1.00 85.94 82 ASN A O 1
ATOM 620 N N . HIS A 1 83 ? 29.599 0.907 -29.140 1.00 82.19 83 HIS A N 1
ATOM 621 C CA . HIS A 1 83 ? 29.115 0.174 -30.310 1.00 82.19 83 HIS A CA 1
ATOM 622 C C . HIS A 1 83 ? 28.029 -0.822 -29.885 1.00 82.19 83 HIS A C 1
ATOM 624 O O . HIS A 1 83 ? 28.005 -1.280 -28.741 1.00 82.19 83 HIS A O 1
ATOM 630 N N . VAL A 1 84 ? 27.141 -1.182 -30.809 1.00 73.69 84 VAL A N 1
ATOM 631 C CA . VAL A 1 84 ? 26.130 -2.222 -30.576 1.00 73.69 84 VAL A CA 1
ATOM 632 C C . VAL A 1 84 ? 26.803 -3.596 -30.631 1.00 73.69 84 VAL A C 1
ATOM 634 O O . VAL A 1 84 ? 27.570 -3.882 -31.554 1.00 73.69 84 VAL A O 1
ATOM 637 N N . LYS A 1 85 ? 26.525 -4.460 -29.648 1.00 71.62 85 LYS A N 1
ATOM 638 C CA . LYS A 1 85 ? 26.969 -5.861 -29.657 1.00 71.62 85 LYS A CA 1
ATOM 639 C C . LYS A 1 85 ? 25.838 -6.767 -30.133 1.00 71.62 85 LYS A C 1
ATOM 641 O O . LYS A 1 85 ? 24.732 -6.682 -29.624 1.00 71.62 85 LYS A O 1
ATOM 646 N N . ALA A 1 86 ? 26.154 -7.681 -31.048 1.00 61.72 86 ALA A N 1
ATOM 647 C CA . ALA A 1 86 ? 25.199 -8.643 -31.605 1.00 61.72 86 ALA A CA 1
ATOM 648 C C . ALA A 1 86 ? 24.922 -9.864 -30.699 1.00 61.72 86 ALA A C 1
ATOM 650 O O . ALA A 1 86 ? 24.113 -10.715 -31.053 1.00 61.72 86 ALA A O 1
ATOM 651 N N . SER A 1 87 ? 25.625 -10.008 -29.569 1.00 58.06 87 SER A N 1
ATOM 652 C CA . SER A 1 87 ? 25.471 -11.148 -28.653 1.00 58.06 87 SER A CA 1
ATOM 653 C C . SER A 1 87 ? 25.269 -10.657 -27.226 1.00 58.06 87 SER A C 1
ATOM 655 O O . SER A 1 87 ? 26.217 -10.182 -26.592 1.00 58.06 87 SER A O 1
ATOM 657 N N . LEU A 1 88 ? 24.029 -10.778 -26.756 1.00 64.12 88 LEU A N 1
ATOM 658 C CA . LEU A 1 88 ? 23.560 -10.356 -25.440 1.00 64.12 88 LEU A CA 1
ATOM 659 C C . LEU A 1 88 ? 23.026 -11.568 -24.679 1.00 64.12 88 LEU A C 1
ATOM 661 O O . LEU A 1 88 ? 22.378 -12.430 -25.270 1.00 64.12 88 LEU A O 1
ATOM 665 N N . ASP A 1 89 ? 23.318 -11.626 -23.382 1.00 70.31 89 ASP A N 1
ATOM 666 C CA . ASP A 1 89 ? 22.673 -12.552 -22.451 1.00 70.31 89 ASP A CA 1
ATOM 667 C C . ASP A 1 89 ? 21.781 -11.739 -21.508 1.00 70.31 89 ASP A C 1
ATOM 669 O O . ASP A 1 89 ? 22.273 -10.836 -20.818 1.00 70.31 89 ASP A O 1
ATOM 673 N N . PHE A 1 90 ? 20.477 -12.032 -21.533 1.00 68.25 90 PHE A N 1
ATOM 674 C CA . PHE A 1 90 ? 19.460 -11.358 -20.731 1.00 68.25 90 PHE A CA 1
ATOM 675 C C . PHE A 1 90 ? 18.978 -12.275 -19.613 1.00 68.25 90 PHE A C 1
ATOM 677 O O . PHE A 1 90 ? 18.497 -13.380 -19.862 1.00 68.25 90 PHE A O 1
ATOM 684 N N . SER A 1 91 ? 19.011 -11.768 -18.383 1.00 65.69 91 SER A N 1
ATOM 685 C CA . SER A 1 91 ? 18.301 -12.373 -17.259 1.00 65.69 91 SER A CA 1
ATOM 686 C C . SER A 1 91 ? 17.098 -11.509 -16.907 1.00 65.69 91 SER A C 1
ATOM 688 O O . SER A 1 91 ? 17.247 -10.319 -16.624 1.00 65.69 91 SER A O 1
ATOM 690 N N . ILE A 1 92 ? 15.904 -12.102 -16.948 1.00 64.38 92 ILE A N 1
ATOM 691 C CA . ILE A 1 92 ? 14.640 -11.394 -16.744 1.00 64.38 92 ILE A CA 1
ATOM 692 C C . ILE A 1 92 ? 13.941 -11.956 -15.507 1.00 64.38 92 ILE A C 1
ATOM 694 O O . ILE A 1 92 ? 13.729 -13.163 -15.398 1.00 64.38 92 ILE A O 1
ATOM 698 N N . SER A 1 93 ? 13.564 -11.080 -14.575 1.00 60.31 93 SER A N 1
ATOM 699 C CA . SER A 1 93 ? 12.853 -11.451 -13.346 1.00 60.31 93 SER A CA 1
ATOM 700 C C . SER A 1 93 ? 11.572 -10.636 -13.188 1.00 60.31 93 SER A C 1
ATOM 702 O O . SER A 1 93 ? 11.616 -9.416 -13.043 1.00 60.31 93 SER A O 1
ATOM 704 N N . PHE A 1 94 ? 10.425 -11.321 -13.172 1.00 62.97 94 PHE A N 1
ATOM 705 C CA . PHE A 1 94 ? 9.114 -10.711 -12.947 1.00 62.97 94 PHE A CA 1
ATOM 706 C C . PHE A 1 94 ? 8.558 -11.114 -11.591 1.00 62.97 94 PHE A C 1
ATOM 708 O O . PHE A 1 94 ? 8.324 -12.291 -11.329 1.00 62.97 94 PHE A O 1
ATOM 715 N N . TYR A 1 95 ? 8.278 -10.123 -10.750 1.00 64.06 95 TYR A N 1
ATOM 716 C CA . TYR A 1 95 ? 7.633 -10.356 -9.458 1.00 64.06 95 TYR A CA 1
ATOM 717 C C . TYR A 1 95 ? 6.109 -10.140 -9.508 1.00 64.06 95 TYR A C 1
ATOM 719 O O . TYR A 1 95 ? 5.397 -10.651 -8.647 1.00 64.06 95 TYR A O 1
ATOM 727 N N . SER A 1 96 ? 5.587 -9.393 -10.497 1.00 68.56 96 SER A N 1
ATOM 728 C CA . SER A 1 96 ? 4.140 -9.186 -10.708 1.00 68.56 96 SER A CA 1
ATOM 729 C C . SER A 1 96 ? 3.823 -8.562 -12.078 1.00 68.56 96 SER A C 1
ATOM 731 O O . SER A 1 96 ? 4.580 -7.709 -12.538 1.00 68.56 96 SER A O 1
ATOM 733 N N . THR A 1 97 ? 2.684 -8.916 -12.684 1.00 76.81 97 THR A N 1
ATOM 734 C CA . THR A 1 97 ? 2.233 -8.422 -14.003 1.00 76.81 97 THR A CA 1
ATOM 735 C C . THR A 1 97 ? 1.743 -6.976 -13.950 1.00 76.81 97 THR A C 1
ATOM 737 O O . THR A 1 97 ? 0.808 -6.699 -13.199 1.00 76.81 97 THR A O 1
ATOM 740 N N . ALA A 1 98 ? 2.332 -6.061 -14.730 1.00 84.12 98 ALA A N 1
ATOM 741 C CA . ALA A 1 98 ? 1.855 -4.678 -14.861 1.00 84.12 98 ALA A CA 1
ATOM 742 C C . ALA A 1 98 ? 0.639 -4.565 -15.790 1.00 84.12 98 ALA A C 1
ATOM 744 O O . ALA A 1 98 ? 0.538 -5.298 -16.772 1.00 84.12 98 ALA A O 1
ATOM 745 N N . LYS A 1 99 ? -0.284 -3.657 -15.468 1.00 85.38 99 LYS A N 1
ATOM 746 C CA . LYS A 1 99 ? -1.483 -3.366 -16.268 1.00 85.38 99 LYS A CA 1
ATOM 747 C C . LYS A 1 99 ? -1.348 -2.048 -17.018 1.00 85.38 99 LYS A C 1
ATOM 749 O O . LYS A 1 99 ? -0.521 -1.211 -16.666 1.00 85.38 99 LYS A O 1
ATOM 754 N N . ILE A 1 100 ? -2.199 -1.854 -18.022 1.00 83.81 100 ILE A N 1
ATOM 755 C CA . ILE A 1 100 ? -2.306 -0.584 -18.754 1.00 83.81 100 ILE A CA 1
ATOM 756 C C . ILE A 1 100 ? -2.439 0.591 -17.777 1.00 83.81 100 ILE A C 1
ATOM 758 O O . ILE A 1 100 ? -3.238 0.547 -16.840 1.00 83.81 100 ILE A O 1
ATOM 762 N N . GLY A 1 101 ? -1.671 1.654 -18.016 1.00 83.00 101 GLY A N 1
ATOM 763 C CA . GLY A 1 101 ? -1.686 2.877 -17.215 1.00 83.00 101 GLY A CA 1
ATOM 764 C C . GLY A 1 101 ? -0.970 2.774 -15.865 1.00 83.00 101 GLY A C 1
ATOM 765 O O . GLY A 1 101 ? -0.846 3.789 -15.175 1.00 83.00 101 GLY A O 1
ATOM 766 N N . GLU A 1 102 ? -0.481 1.591 -15.477 1.00 85.19 102 GLU A N 1
ATOM 767 C CA . GLU A 1 102 ? 0.446 1.476 -14.354 1.00 85.19 102 GLU A CA 1
ATOM 768 C C . GLU A 1 102 ? 1.817 2.035 -14.743 1.00 85.19 102 GLU A C 1
ATOM 770 O O . GLU A 1 102 ? 2.265 1.943 -15.887 1.00 85.19 102 GLU A O 1
ATOM 775 N N . GLU A 1 103 ? 2.477 2.630 -13.756 1.00 88.12 103 GLU A N 1
ATOM 776 C CA . GLU A 1 103 ? 3.810 3.200 -13.890 1.00 88.12 103 GLU A CA 1
ATOM 777 C C . GLU A 1 103 ? 4.847 2.164 -13.444 1.00 88.12 103 GLU A C 1
ATOM 779 O O . GLU A 1 103 ? 4.675 1.484 -12.424 1.00 88.12 103 GLU A O 1
ATOM 784 N N . VAL A 1 104 ? 5.915 2.019 -14.220 1.00 89.06 104 VAL A N 1
ATOM 785 C CA . VAL A 1 104 ? 7.008 1.080 -13.974 1.00 89.06 104 VAL A CA 1
ATOM 786 C C . VAL A 1 104 ? 8.348 1.798 -14.110 1.00 89.06 104 VAL A C 1
ATOM 788 O O . VAL A 1 104 ? 8.589 2.549 -15.052 1.00 89.06 104 VAL A O 1
ATOM 791 N N . GLU A 1 105 ? 9.232 1.546 -13.153 1.00 90.25 105 GLU A N 1
ATOM 792 C CA . GLU A 1 105 ? 10.636 1.923 -13.219 1.00 90.25 105 GLU A CA 1
ATOM 793 C C . GLU A 1 105 ? 11.415 0.781 -13.873 1.00 90.25 105 GLU A C 1
ATOM 795 O O . GLU A 1 105 ? 11.194 -0.393 -13.561 1.00 90.25 105 GLU A O 1
ATOM 800 N N . ILE A 1 106 ? 12.316 1.136 -14.782 1.00 91.62 106 ILE A N 1
ATOM 801 C CA . ILE A 1 106 ? 13.096 0.196 -15.582 1.00 91.62 106 ILE A CA 1
ATOM 802 C C . ILE A 1 106 ? 14.569 0.518 -15.375 1.00 91.62 106 ILE A C 1
ATOM 804 O O . ILE A 1 106 ? 14.988 1.659 -15.573 1.00 91.62 106 ILE A O 1
ATOM 808 N N . GLU A 1 107 ? 15.357 -0.475 -14.982 1.00 93.06 107 GLU A N 1
ATOM 809 C CA . GLU A 1 107 ? 16.801 -0.343 -14.796 1.00 93.06 107 GLU A CA 1
ATOM 810 C C . GLU A 1 107 ? 17.530 -1.351 -15.666 1.00 93.06 107 GLU A C 1
ATOM 812 O O . GLU A 1 107 ? 17.352 -2.550 -15.484 1.00 93.06 107 GLU A O 1
ATOM 817 N N . ALA A 1 108 ? 18.389 -0.875 -16.564 1.00 92.12 108 ALA A N 1
ATOM 818 C CA . ALA A 1 108 ? 19.331 -1.716 -17.288 1.00 92.12 108 ALA A CA 1
ATOM 819 C C . ALA A 1 108 ? 20.747 -1.458 -16.785 1.00 92.12 108 ALA A C 1
ATOM 821 O O . ALA A 1 108 ? 21.221 -0.317 -16.788 1.00 92.12 108 ALA A O 1
ATOM 822 N N . LYS A 1 109 ? 21.435 -2.525 -16.376 1.00 92.25 109 LYS A N 1
ATOM 823 C CA . LYS A 1 109 ? 22.796 -2.468 -15.844 1.00 92.25 109 LYS A CA 1
ATOM 824 C C . LYS A 1 109 ? 23.680 -3.530 -16.482 1.00 92.25 109 LYS A C 1
ATOM 826 O O . LYS A 1 109 ? 23.372 -4.720 -16.454 1.00 92.25 109 LYS A O 1
ATOM 831 N N . VAL A 1 110 ? 24.813 -3.101 -17.031 1.00 91.00 110 VAL A N 1
ATOM 832 C CA . VAL A 1 110 ? 25.848 -4.002 -17.543 1.00 91.00 110 VAL A CA 1
ATOM 833 C C . VAL A 1 110 ? 26.642 -4.551 -16.356 1.00 91.00 110 VAL A C 1
ATOM 835 O O . VAL A 1 110 ? 27.428 -3.833 -15.743 1.00 91.00 110 VAL A O 1
ATOM 838 N N . GLU A 1 111 ? 26.442 -5.824 -16.025 1.00 89.75 111 GLU A N 1
ATOM 839 C CA . GLU A 1 111 ? 27.107 -6.486 -14.888 1.00 89.75 111 GLU A CA 1
ATOM 840 C C . GLU A 1 111 ? 28.479 -7.050 -15.271 1.00 89.75 111 GLU A C 1
ATOM 842 O O . GLU A 1 111 ? 29.398 -7.116 -14.455 1.00 89.75 111 GLU A O 1
ATOM 847 N N . ALA A 1 112 ? 28.637 -7.464 -16.529 1.00 85.31 112 ALA A N 1
ATOM 848 C CA . ALA A 1 112 ? 29.885 -8.033 -17.013 1.00 85.31 112 ALA A CA 1
ATOM 849 C C . ALA A 1 112 ? 30.107 -7.734 -18.494 1.00 85.31 112 ALA A C 1
ATOM 851 O O . ALA A 1 112 ? 29.182 -7.730 -19.304 1.00 85.31 112 ALA A O 1
ATOM 852 N N . ASN A 1 113 ? 31.373 -7.555 -18.858 1.00 84.62 113 ASN A N 1
ATOM 853 C CA . ASN A 1 113 ? 31.812 -7.410 -20.237 1.00 84.62 113 ASN A CA 1
ATOM 854 C C . ASN A 1 113 ? 33.125 -8.173 -20.424 1.00 84.62 113 ASN A C 1
ATOM 856 O O . ASN A 1 113 ? 34.136 -7.843 -19.804 1.00 84.62 113 ASN A O 1
ATOM 860 N N . LYS A 1 114 ? 33.102 -9.216 -21.259 1.00 82.12 114 LYS A N 1
ATOM 861 C CA . LYS A 1 114 ? 34.273 -10.039 -21.581 1.00 82.12 114 LYS A CA 1
ATOM 862 C C . LYS A 1 114 ? 34.365 -10.227 -23.092 1.00 82.12 114 LYS A C 1
ATOM 864 O O . LYS A 1 114 ? 33.730 -11.106 -23.673 1.00 82.12 114 LYS A O 1
ATOM 869 N N . GLY A 1 115 ? 35.174 -9.390 -23.739 1.00 79.31 115 GLY A N 1
ATOM 870 C CA . GLY A 1 115 ? 35.387 -9.445 -25.185 1.00 79.31 115 GLY A CA 1
ATOM 871 C C . GLY A 1 115 ? 34.086 -9.217 -25.959 1.00 79.31 115 GLY A C 1
ATOM 872 O O . GLY A 1 115 ? 33.485 -8.147 -25.874 1.00 79.31 115 GLY A O 1
ATOM 873 N N . LYS A 1 116 ? 33.635 -10.230 -26.709 1.00 77.81 116 LYS A N 1
ATOM 874 C CA . LYS A 1 116 ? 32.431 -10.143 -27.554 1.00 77.81 116 LYS A CA 1
ATOM 875 C C . LYS A 1 116 ? 31.109 -10.280 -26.790 1.00 77.81 116 LYS A C 1
ATOM 877 O O . LYS A 1 116 ? 30.080 -9.947 -27.361 1.00 77.81 116 LYS A O 1
ATOM 882 N N . LEU A 1 117 ? 31.132 -10.710 -25.527 1.00 80.81 117 LEU A N 1
ATOM 883 C CA . LEU A 1 117 ? 29.923 -10.930 -24.729 1.00 80.81 117 LEU A CA 1
ATOM 884 C C . LEU A 1 117 ? 29.766 -9.848 -23.655 1.00 80.81 117 LEU A C 1
ATOM 886 O O . LEU A 1 117 ? 30.735 -9.491 -22.975 1.00 80.81 117 LEU A O 1
ATOM 890 N N . SER A 1 118 ? 28.545 -9.342 -23.506 1.00 85.12 118 SER A N 1
ATOM 891 C CA . SER A 1 118 ? 28.130 -8.499 -22.384 1.00 85.12 118 SER A CA 1
ATOM 892 C C . SER A 1 118 ? 26.906 -9.122 -21.717 1.00 85.12 118 SER A C 1
ATOM 894 O O . SER A 1 118 ? 25.989 -9.551 -22.411 1.00 85.12 118 SER A O 1
ATOM 896 N N . HIS A 1 119 ? 26.904 -9.156 -20.387 1.00 87.62 119 HIS A N 1
ATOM 897 C CA . HIS A 1 119 ? 25.758 -9.581 -19.588 1.00 87.62 119 HIS A CA 1
ATOM 898 C C . HIS A 1 119 ? 25.066 -8.343 -19.022 1.00 87.62 119 HIS A C 1
ATOM 900 O O . HIS A 1 119 ? 25.713 -7.520 -18.358 1.00 87.62 119 HIS A O 1
ATOM 906 N N . VAL A 1 120 ? 23.768 -8.215 -19.296 1.00 88.12 120 VAL A N 1
ATOM 907 C CA . VAL A 1 120 ? 22.948 -7.081 -18.864 1.00 88.12 120 VAL A CA 1
ATOM 908 C C . VAL A 1 120 ? 21.789 -7.599 -18.040 1.00 88.12 120 VAL A C 1
ATOM 910 O O . VAL A 1 120 ? 21.038 -8.467 -18.478 1.00 88.12 120 VAL A O 1
ATOM 913 N N . LEU A 1 121 ? 21.635 -7.031 -16.850 1.00 87.38 121 LEU A N 1
ATOM 914 C CA . LEU A 1 121 ? 20.451 -7.228 -16.036 1.00 87.38 121 LEU A CA 1
ATOM 915 C C . LEU A 1 121 ? 19.471 -6.093 -16.333 1.00 87.38 121 LEU A C 1
ATOM 917 O O . LEU A 1 121 ? 19.841 -4.924 -16.202 1.00 87.38 121 LEU A O 1
ATOM 921 N N . VAL A 1 122 ? 18.245 -6.440 -16.728 1.00 89.75 122 VAL A N 1
ATOM 922 C CA . VAL A 1 122 ? 17.149 -5.478 -16.893 1.00 89.75 122 VAL A CA 1
ATOM 923 C C . VAL A 1 122 ? 16.052 -5.803 -15.885 1.00 89.75 122 VAL A C 1
ATOM 925 O O . VAL A 1 122 ? 15.446 -6.873 -15.937 1.00 89.75 122 VAL A O 1
ATOM 928 N N . GLU A 1 123 ? 15.801 -4.886 -14.954 1.00 86.31 123 GLU A N 1
ATOM 929 C CA . GLU A 1 123 ? 14.795 -5.041 -13.903 1.00 86.31 123 GLU A CA 1
ATOM 930 C C . GLU A 1 123 ? 13.617 -4.088 -14.111 1.00 86.31 123 GLU A C 1
ATOM 932 O O . GLU A 1 123 ? 13.802 -2.896 -14.354 1.00 86.31 123 GLU A O 1
ATOM 937 N N . PHE A 1 124 ? 12.400 -4.610 -13.941 1.00 87.38 124 PHE A N 1
ATOM 938 C CA . PHE A 1 124 ? 11.158 -3.837 -13.957 1.00 87.38 124 PHE A CA 1
ATOM 939 C C . PHE A 1 124 ? 10.579 -3.798 -12.551 1.00 87.38 124 PHE A C 1
ATOM 941 O O . PHE A 1 124 ? 10.336 -4.839 -11.933 1.00 87.38 124 PHE A O 1
ATOM 948 N N . ARG A 1 125 ? 10.298 -2.599 -12.048 1.00 83.31 125 ARG A N 1
ATOM 949 C CA . ARG A 1 125 ? 9.674 -2.398 -10.740 1.00 83.31 125 ARG A CA 1
ATOM 950 C C . ARG A 1 125 ? 8.419 -1.563 -10.906 1.00 83.31 125 ARG A C 1
ATOM 952 O O . ARG A 1 125 ? 8.484 -0.414 -11.321 1.00 83.31 125 ARG A O 1
ATOM 959 N N . LYS A 1 126 ? 7.261 -2.113 -10.533 1.00 81.94 126 LYS A N 1
ATOM 960 C CA . LYS A 1 126 ? 6.031 -1.316 -10.456 1.00 81.94 126 LYS A CA 1
ATOM 961 C C . LYS A 1 126 ? 6.226 -0.154 -9.491 1.00 81.94 126 LYS A C 1
ATOM 963 O O . LYS A 1 126 ? 6.505 -0.374 -8.307 1.00 81.94 126 LYS A O 1
ATOM 968 N N . VAL A 1 127 ? 5.995 1.061 -9.968 1.00 77.06 127 VAL A N 1
ATOM 969 C CA . VAL A 1 127 ? 5.925 2.237 -9.113 1.00 77.06 127 VAL A CA 1
ATOM 970 C C . VAL A 1 127 ? 4.592 2.170 -8.381 1.00 77.06 127 VAL A C 1
ATOM 972 O O . VAL A 1 127 ? 3.519 2.450 -8.916 1.00 77.06 127 VAL A O 1
ATOM 975 N N . LYS A 1 128 ? 4.645 1.746 -7.118 1.00 66.00 128 LYS A N 1
ATOM 976 C CA . LYS A 1 128 ? 3.478 1.804 -6.240 1.00 66.00 128 LYS A CA 1
ATOM 977 C C . LYS A 1 128 ? 3.211 3.277 -5.946 1.00 66.00 128 LYS A C 1
ATOM 979 O O . LYS A 1 128 ? 3.898 3.858 -5.105 1.00 66.00 128 LYS A O 1
ATOM 984 N N . LYS A 1 129 ? 2.223 3.878 -6.618 1.00 52.31 129 LYS A N 1
ATOM 985 C CA . LYS A 1 129 ? 1.729 5.208 -6.240 1.00 52.31 129 LYS A CA 1
ATOM 986 C C . LYS A 1 129 ? 1.390 5.170 -4.754 1.00 52.31 129 LYS A C 1
ATOM 988 O O . LYS A 1 129 ? 0.647 4.297 -4.302 1.00 52.31 129 LYS A O 1
ATOM 993 N N . ALA A 1 130 ? 1.986 6.078 -3.986 1.00 48.81 130 ALA A N 1
ATOM 994 C CA . ALA A 1 130 ? 1.566 6.283 -2.613 1.00 48.81 130 ALA A CA 1
ATOM 995 C C . ALA A 1 130 ? 0.073 6.615 -2.660 1.00 48.81 130 ALA A C 1
ATOM 997 O O . ALA A 1 130 ? -0.327 7.545 -3.364 1.00 48.81 130 ALA A O 1
ATOM 998 N N . VAL A 1 131 ? -0.746 5.830 -1.960 1.00 55.25 131 VAL A N 1
ATOM 999 C CA . VAL A 1 131 ? -2.137 6.209 -1.716 1.00 55.25 131 VAL A CA 1
ATOM 1000 C C . VAL A 1 131 ? -2.069 7.598 -1.091 1.00 55.25 131 VAL A C 1
ATOM 1002 O O . VAL A 1 131 ? -1.449 7.766 -0.038 1.00 55.25 131 VAL A O 1
ATOM 1005 N N . LYS A 1 132 ? -2.609 8.614 -1.773 1.00 55.59 132 LYS A N 1
ATOM 1006 C CA . LYS A 1 132 ? -2.768 9.932 -1.162 1.00 55.59 132 LYS A CA 1
ATOM 1007 C C . LYS A 1 132 ? -3.837 9.770 -0.098 1.00 55.59 132 LYS A C 1
ATOM 1009 O O . LYS A 1 132 ? -5.021 9.730 -0.403 1.00 55.59 132 LYS A O 1
ATOM 1014 N N . ILE A 1 133 ? -3.388 9.591 1.134 1.00 68.44 133 ILE A N 1
ATOM 1015 C CA . ILE A 1 133 ? -4.280 9.529 2.275 1.00 68.44 133 ILE A CA 1
ATOM 1016 C C . ILE A 1 133 ? -4.625 10.960 2.645 1.00 68.44 133 ILE A C 1
ATOM 1018 O O . ILE A 1 133 ? -3.794 11.686 3.196 1.00 68.44 133 ILE A O 1
ATOM 1022 N N . ASP A 1 134 ? -5.861 11.347 2.371 1.00 71.19 134 ASP A N 1
ATOM 1023 C CA . ASP A 1 134 ? -6.363 12.628 2.828 1.00 71.19 134 ASP A CA 1
ATOM 1024 C C . ASP A 1 134 ? -6.650 12.574 4.332 1.00 71.19 134 ASP A C 1
ATOM 1026 O O . ASP A 1 134 ? -7.301 11.656 4.851 1.00 71.19 134 ASP A O 1
ATOM 1030 N N . LEU A 1 135 ? -6.172 13.600 5.041 1.00 72.94 135 LEU A N 1
ATOM 1031 C CA . LEU A 1 135 ? -6.630 13.892 6.393 1.00 72.94 135 LEU A CA 1
ATOM 1032 C C . LEU A 1 135 ? -8.072 14.381 6.310 1.00 72.94 135 LEU A C 1
ATOM 1034 O O . LEU A 1 135 ? -8.339 15.499 5.867 1.00 72.94 135 LEU A O 1
ATOM 1038 N N . ASN A 1 136 ? -9.001 13.553 6.766 1.00 72.56 136 ASN A N 1
ATOM 1039 C CA . ASN A 1 136 ? -10.405 13.904 6.809 1.00 72.56 136 ASN A CA 1
ATOM 1040 C C . ASN A 1 136 ? -10.667 14.851 7.991 1.00 72.56 136 ASN A C 1
ATOM 1042 O O . ASN A 1 136 ? -10.660 14.438 9.154 1.00 72.56 136 ASN A O 1
ATOM 1046 N N . ARG A 1 137 ? -10.881 16.133 7.668 1.00 66.31 137 ARG A N 1
ATOM 1047 C CA . ARG A 1 137 ? -11.156 17.237 8.604 1.00 66.31 137 ARG A CA 1
ATOM 1048 C C . ARG A 1 137 ? -12.657 17.378 8.900 1.00 66.31 137 ARG A C 1
ATOM 1050 O O . ARG A 1 137 ? -13.205 18.466 8.775 1.00 66.31 137 ARG A O 1
ATOM 1057 N N . ASP A 1 138 ? -13.324 16.279 9.236 1.00 62.66 138 ASP A N 1
ATOM 1058 C CA . ASP A 1 138 ? -14.744 16.294 9.613 1.00 62.66 138 ASP A CA 1
ATOM 1059 C C . ASP A 1 138 ? -14.936 16.921 11.012 1.00 62.66 138 ASP A C 1
ATOM 1061 O O . ASP A 1 138 ? -14.056 16.853 11.874 1.00 62.66 138 ASP A O 1
ATOM 1065 N N . ASP A 1 139 ? -16.106 17.502 11.278 1.00 54.69 139 ASP A N 1
ATOM 1066 C CA . ASP A 1 139 ? -16.431 18.186 12.542 1.00 54.69 139 ASP A CA 1
ATOM 1067 C C . ASP A 1 139 ? -16.442 17.242 13.766 1.00 54.69 139 ASP A C 1
ATOM 1069 O O . ASP A 1 139 ? -16.408 17.688 14.922 1.00 54.69 139 ASP A O 1
ATOM 1073 N N . SER A 1 140 ? -16.442 15.920 13.537 1.00 54.81 140 SER A N 1
ATOM 1074 C CA . SER A 1 140 ? -16.265 14.890 14.575 1.00 54.81 140 SER A CA 1
ATOM 1075 C C . SER A 1 140 ? -14.957 15.061 15.359 1.00 54.81 140 SER A C 1
ATOM 1077 O O . SER A 1 140 ? -14.910 14.774 16.559 1.00 54.81 140 SER A O 1
ATOM 1079 N N . VAL A 1 141 ? -13.919 15.618 14.721 1.00 55.53 141 VAL A N 1
ATOM 1080 C CA . VAL A 1 141 ? -12.621 15.923 15.341 1.00 55.53 141 VAL A CA 1
ATOM 1081 C C . VAL A 1 141 ? -12.791 16.879 16.532 1.00 55.53 141 VAL A C 1
ATOM 1083 O O . VAL A 1 141 ? -12.106 16.745 17.549 1.00 55.53 141 VAL A O 1
ATOM 1086 N N . ASN A 1 142 ? -13.754 17.807 16.462 1.00 56.97 142 ASN A N 1
ATOM 1087 C CA . ASN A 1 142 ? -13.975 18.813 17.500 1.00 56.97 142 ASN A CA 1
ATOM 1088 C C . ASN A 1 142 ? -15.085 18.455 18.493 1.00 56.97 142 ASN A C 1
ATOM 1090 O O . ASN A 1 142 ? -14.943 18.774 19.679 1.00 56.97 142 ASN A O 1
ATOM 1094 N N . SER A 1 143 ? -16.141 17.760 18.065 1.00 65.94 143 SER A N 1
ATOM 1095 C CA . SER A 1 143 ? -17.304 17.466 18.920 1.00 65.94 143 SER A CA 1
ATOM 1096 C C . SER A 1 143 ? -17.055 16.381 19.977 1.00 65.94 143 SER A C 1
ATOM 1098 O O . SER A 1 143 ? -17.795 16.301 20.957 1.00 65.94 143 SER A O 1
ATOM 1100 N N . GLY A 1 144 ? -16.009 15.558 19.811 1.00 69.38 144 GLY A N 1
ATOM 1101 C CA . GLY A 1 144 ? -15.704 14.449 20.725 1.00 69.38 144 GLY A CA 1
ATOM 1102 C C . GLY A 1 144 ? -16.736 13.318 20.693 1.00 69.38 144 GLY A C 1
ATOM 1103 O O . GLY A 1 144 ? -16.724 12.470 21.584 1.00 69.38 144 GLY A O 1
ATOM 1104 N N . LYS A 1 145 ? -17.611 13.310 19.682 1.00 79.31 145 LYS A N 1
ATOM 1105 C CA . LYS A 1 145 ? -18.608 12.271 19.424 1.00 79.31 145 LYS A CA 1
ATOM 1106 C C . LYS A 1 145 ? -18.331 11.615 18.081 1.00 79.31 145 LYS A C 1
ATOM 1108 O O . LYS A 1 145 ? -17.870 12.277 17.148 1.00 79.31 145 LYS A O 1
ATOM 1113 N N . TRP A 1 146 ? -18.626 10.325 17.987 1.00 84.38 146 TRP A N 1
ATOM 1114 C CA . TRP A 1 146 ? -18.580 9.633 16.709 1.00 84.38 146 TRP A CA 1
ATOM 1115 C C . TRP A 1 146 ? -19.667 10.164 15.763 1.00 84.38 146 TRP A C 1
ATOM 1117 O O . TRP A 1 146 ? -20.727 10.608 16.200 1.00 84.38 146 TRP A O 1
ATOM 1127 N N . LYS A 1 147 ? -19.392 10.129 14.458 1.00 84.19 147 LYS A N 1
ATOM 1128 C CA . LYS A 1 147 ? -20.316 10.552 13.398 1.00 84.19 147 LYS A CA 1
ATOM 1129 C C . LYS A 1 147 ? -20.274 9.535 12.268 1.00 84.19 147 LYS A C 1
ATOM 1131 O O . LYS A 1 147 ? -19.180 9.077 11.914 1.00 84.19 147 LYS A O 1
ATOM 1136 N N . SER A 1 148 ? -21.431 9.211 11.701 1.00 87.25 148 SER A N 1
ATOM 1137 C CA . SER A 1 148 ? -21.502 8.304 10.560 1.00 87.25 148 SER A CA 1
ATOM 1138 C C . SER A 1 148 ? -20.785 8.882 9.336 1.00 87.25 148 SER A C 1
ATOM 1140 O O . SER A 1 148 ? -20.750 10.103 9.161 1.00 87.25 148 SER A O 1
ATOM 1142 N N . PRO A 1 149 ? -20.144 8.026 8.525 1.00 89.94 149 PRO A N 1
ATOM 1143 C CA . PRO A 1 149 ? -19.541 8.445 7.270 1.00 89.94 149 PRO A CA 1
ATOM 1144 C C . PRO A 1 149 ? -20.602 8.642 6.172 1.00 89.94 149 PRO A C 1
ATOM 1146 O O . PRO A 1 149 ? -21.773 8.305 6.354 1.00 89.94 149 PRO A O 1
ATOM 1149 N N . ASP A 1 150 ? -20.175 9.171 5.022 1.00 89.25 150 ASP A N 1
ATOM 1150 C CA . ASP A 1 150 ? -21.020 9.291 3.829 1.00 89.25 150 ASP A CA 1
ATOM 1151 C C . ASP A 1 150 ? -21.457 7.914 3.295 1.00 89.25 150 ASP A C 1
ATOM 1153 O O . ASP A 1 150 ? -20.857 6.884 3.612 1.00 89.25 150 ASP A O 1
ATOM 1157 N N . LEU A 1 151 ? -22.489 7.898 2.445 1.00 88.00 151 LEU A N 1
ATOM 1158 C CA . LEU A 1 151 ? -22.974 6.678 1.792 1.00 88.00 151 LEU A CA 1
ATOM 1159 C C . LEU A 1 151 ? -21.818 5.901 1.135 1.00 88.00 151 LEU A C 1
ATOM 1161 O O . LEU A 1 151 ? -20.933 6.500 0.521 1.00 88.00 151 LEU A O 1
ATOM 1165 N N . ASP A 1 152 ? -21.857 4.570 1.272 1.00 86.12 152 ASP A N 1
ATOM 1166 C CA . ASP A 1 152 ? -20.869 3.593 0.783 1.00 86.12 152 ASP A CA 1
ATOM 1167 C C . ASP A 1 152 ? -19.466 3.661 1.409 1.00 86.12 152 ASP A C 1
ATOM 1169 O O . ASP A 1 152 ? -18.563 2.932 0.986 1.00 86.12 152 ASP A O 1
ATOM 1173 N N . TRP A 1 153 ? -19.263 4.520 2.404 1.00 92.75 153 TRP A N 1
ATOM 1174 C CA . TRP A 1 153 ? -18.063 4.502 3.224 1.00 92.75 153 TRP A CA 1
ATOM 1175 C C . TRP A 1 153 ? -18.296 3.675 4.482 1.00 92.75 153 TRP A C 1
ATOM 1177 O O . TRP A 1 153 ? -19.355 3.731 5.110 1.00 92.75 153 TRP A O 1
ATOM 1187 N N . VAL A 1 154 ? -17.256 2.956 4.895 1.00 94.12 154 VAL A N 1
ATOM 1188 C CA . VAL A 1 154 ? -17.182 2.382 6.240 1.00 94.12 154 VAL A CA 1
ATOM 1189 C C . VAL A 1 154 ? -16.106 3.079 7.049 1.00 94.12 154 VAL A C 1
ATOM 1191 O O . VAL A 1 154 ? -15.109 3.574 6.519 1.00 94.12 154 VAL A O 1
ATOM 1194 N N . LYS A 1 155 ? -16.303 3.108 8.359 1.00 94.38 155 LYS A N 1
ATOM 1195 C CA . LYS A 1 155 ? -15.416 3.765 9.305 1.00 94.38 155 LYS A CA 1
ATOM 1196 C C . LYS A 1 155 ? -14.850 2.739 10.275 1.00 94.38 155 LYS A C 1
ATOM 1198 O O . LYS A 1 155 ? -15.595 2.011 10.927 1.00 94.38 155 LYS A O 1
ATOM 1203 N N . ILE A 1 156 ? -13.526 2.677 10.329 1.00 95.69 156 ILE A N 1
ATOM 1204 C CA . ILE A 1 156 ? -12.741 1.711 11.090 1.00 95.69 156 ILE A CA 1
ATOM 1205 C C . ILE A 1 156 ? -12.144 2.443 12.292 1.00 95.69 156 ILE A C 1
ATOM 1207 O O . ILE A 1 156 ? -11.105 3.095 12.181 1.00 95.69 156 ILE A O 1
ATOM 1211 N N . SER A 1 157 ? -12.797 2.337 13.443 1.00 94.56 157 SER A N 1
ATOM 1212 C CA . SER A 1 157 ? -12.287 2.863 14.709 1.00 94.56 157 SER A CA 1
ATOM 1213 C C . SER A 1 157 ? -11.280 1.864 15.290 1.00 94.56 157 SER A C 1
ATOM 1215 O O . SER A 1 157 ? -11.626 0.703 15.524 1.00 94.56 157 SER A O 1
ATOM 1217 N N . CYS A 1 158 ? -10.033 2.296 15.490 1.00 93.88 158 CYS A N 1
ATOM 1218 C CA . CYS A 1 158 ? -8.931 1.444 15.946 1.00 93.88 158 CYS A CA 1
ATOM 1219 C C . CYS A 1 158 ? -8.359 1.943 17.275 1.00 93.88 158 CYS A C 1
ATOM 1221 O O . CYS A 1 158 ? -8.068 3.133 17.404 1.00 93.88 158 CYS A O 1
ATOM 1223 N N . ASP A 1 159 ? -8.101 1.040 18.219 1.00 92.69 159 ASP A N 1
ATOM 1224 C CA . ASP A 1 159 ? -7.358 1.351 19.440 1.00 92.69 159 ASP A CA 1
ATOM 1225 C C . ASP A 1 159 ? -6.458 0.194 19.898 1.00 92.69 159 ASP A C 1
ATOM 1227 O O . ASP A 1 159 ? -6.663 -0.970 19.546 1.00 92.69 159 ASP A O 1
ATOM 1231 N N . GLY A 1 160 ? -5.438 0.533 20.681 1.00 90.44 160 GLY A N 1
ATOM 1232 C CA . GLY A 1 160 ? -4.475 -0.397 21.249 1.00 90.44 160 GLY A CA 1
ATOM 1233 C C . GLY A 1 160 ? -4.276 -0.149 22.741 1.00 90.44 160 GLY A C 1
ATOM 1234 O O . GLY A 1 160 ? -4.079 0.984 23.175 1.00 90.44 160 GLY A O 1
ATOM 1235 N N . SER A 1 161 ? -4.266 -1.225 23.523 1.00 88.56 161 SER A N 1
ATOM 1236 C CA . SER A 1 161 ? -3.956 -1.215 24.953 1.00 88.56 161 SER A CA 1
ATOM 1237 C C . SER A 1 161 ? -2.612 -1.894 25.193 1.00 88.56 161 SER A C 1
ATOM 1239 O O . SER A 1 161 ? -2.343 -2.949 24.620 1.00 88.56 161 SER A O 1
ATOM 1241 N N . PHE A 1 162 ? -1.771 -1.300 26.036 1.00 89.88 162 PHE A N 1
ATOM 1242 C CA . PHE A 1 162 ? -0.476 -1.850 26.433 1.00 89.88 162 PHE A CA 1
ATOM 1243 C C . PHE A 1 162 ? -0.264 -1.650 27.933 1.00 89.88 162 PHE A C 1
ATOM 1245 O O . PHE A 1 162 ? -0.383 -0.526 28.425 1.00 89.88 162 PHE A O 1
ATOM 1252 N N . ASP A 1 163 ? 0.055 -2.731 28.643 1.00 87.38 163 ASP A N 1
ATOM 1253 C CA . ASP A 1 163 ? 0.442 -2.705 30.050 1.00 87.38 163 ASP A CA 1
ATOM 1254 C C . ASP A 1 163 ? 1.965 -2.890 30.181 1.00 87.38 163 ASP A C 1
ATOM 1256 O O . ASP A 1 163 ? 2.461 -4.012 30.042 1.00 87.38 163 ASP A O 1
ATOM 1260 N N . PRO A 1 164 ? 2.731 -1.827 30.494 1.00 85.75 164 PRO A N 1
ATOM 1261 C CA . PRO A 1 164 ? 4.185 -1.907 30.605 1.00 85.75 164 PRO A CA 1
ATOM 1262 C C . PRO A 1 164 ? 4.666 -2.766 31.782 1.00 85.75 164 PRO A C 1
ATOM 1264 O O . PRO A 1 164 ? 5.831 -3.151 31.799 1.00 85.75 164 PRO A O 1
ATOM 1267 N N . LYS A 1 165 ? 3.812 -3.062 32.775 1.00 87.25 165 LYS A N 1
ATOM 1268 C CA . LYS A 1 165 ? 4.203 -3.878 33.936 1.00 87.25 165 LYS A CA 1
ATOM 1269 C C . LYS A 1 165 ? 4.284 -5.357 33.584 1.00 87.25 165 LYS A C 1
ATOM 1271 O O . LYS A 1 165 ? 5.211 -6.038 34.009 1.00 87.25 165 LYS A O 1
ATOM 1276 N N . ASN A 1 166 ? 3.305 -5.827 32.818 1.00 85.75 166 ASN A N 1
ATOM 1277 C CA . ASN A 1 166 ? 3.1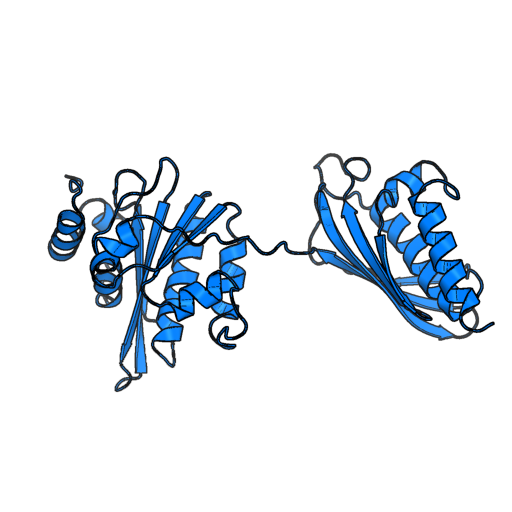61 -7.234 32.454 1.00 85.75 166 ASN A CA 1
ATOM 1278 C C . ASN A 1 166 ? 3.633 -7.521 31.019 1.00 85.75 166 ASN A C 1
ATOM 1280 O O . ASN A 1 166 ? 3.737 -8.680 30.628 1.00 85.75 166 ASN A O 1
ATOM 1284 N N . GLY A 1 167 ? 3.897 -6.477 30.223 1.00 84.00 167 GLY A N 1
ATOM 1285 C CA . GLY A 1 167 ? 4.209 -6.593 28.796 1.00 84.00 167 GLY A CA 1
ATOM 1286 C C . GLY A 1 167 ? 3.020 -7.071 27.957 1.00 84.00 167 GLY A C 1
ATOM 1287 O O . GLY A 1 167 ? 3.201 -7.502 26.820 1.00 84.00 167 GLY A O 1
ATOM 1288 N N . GLU A 1 168 ? 1.805 -7.036 28.510 1.00 87.88 168 GLU A N 1
ATOM 1289 C CA . GLU A 1 168 ? 0.606 -7.474 27.808 1.00 87.88 168 GLU A CA 1
ATOM 1290 C C . GLU A 1 168 ? 0.098 -6.385 26.866 1.00 87.88 168 GLU A C 1
ATOM 1292 O O . GLU A 1 168 ? 0.020 -5.205 27.216 1.00 87.88 168 GLU A O 1
ATOM 1297 N N . ALA A 1 169 ? -0.293 -6.800 25.664 1.00 90.94 169 ALA A N 1
ATOM 1298 C CA . ALA A 1 169 ? -0.774 -5.901 24.635 1.00 90.94 169 ALA A CA 1
ATOM 1299 C C . ALA A 1 169 ? -2.016 -6.474 23.944 1.00 90.94 169 ALA A C 1
ATOM 1301 O O . ALA A 1 169 ? -2.125 -7.677 23.688 1.00 90.94 169 ALA A O 1
ATOM 1302 N N . ALA A 1 170 ? -2.963 -5.602 23.624 1.00 90.62 170 ALA A N 1
ATOM 1303 C CA . ALA A 1 170 ? -4.191 -5.961 22.935 1.00 90.62 170 ALA A CA 1
ATOM 1304 C C . ALA A 1 170 ? -4.628 -4.851 21.981 1.00 90.62 170 ALA A C 1
ATOM 1306 O O . ALA A 1 170 ? -4.269 -3.686 22.148 1.00 90.62 170 ALA A O 1
ATOM 1307 N N . ILE A 1 171 ? -5.412 -5.226 20.978 1.00 92.38 171 ILE A N 1
ATOM 1308 C CA . ILE A 1 171 ? -5.997 -4.309 20.002 1.00 92.38 171 ILE A CA 1
ATOM 1309 C C . ILE A 1 171 ? -7.510 -4.466 19.967 1.00 92.38 171 ILE A C 1
ATOM 1311 O O . ILE A 1 171 ? -8.031 -5.562 20.193 1.00 92.38 171 ILE A O 1
ATOM 1315 N N . GLY A 1 172 ? -8.188 -3.368 19.656 1.00 90.44 172 GLY A N 1
ATOM 1316 C CA . GLY A 1 172 ? -9.624 -3.291 19.453 1.00 90.44 172 GLY A CA 1
ATOM 1317 C C . GLY A 1 172 ? -9.944 -2.558 18.161 1.00 90.44 172 GLY A C 1
ATOM 1318 O O . GLY A 1 172 ? -9.416 -1.480 17.894 1.00 90.44 172 GLY A O 1
ATOM 1319 N N . ILE A 1 173 ? -10.800 -3.161 17.347 1.00 92.88 173 ILE A N 1
ATOM 1320 C CA . ILE A 1 173 ? -11.252 -2.637 16.060 1.00 92.88 173 ILE A CA 1
ATOM 1321 C C . ILE A 1 173 ? -12.770 -2.720 16.025 1.00 92.88 173 ILE A C 1
ATOM 1323 O O . ILE A 1 173 ? -13.346 -3.752 16.378 1.00 92.88 173 ILE A O 1
ATOM 1327 N N . VAL A 1 174 ? -13.400 -1.651 15.554 1.00 92.00 174 VAL A N 1
ATOM 1328 C CA . VAL A 1 174 ? -14.841 -1.563 15.314 1.00 92.00 174 VAL A CA 1
ATOM 1329 C C . VAL A 1 174 ? -15.058 -0.978 13.922 1.00 92.00 174 VAL A C 1
ATOM 1331 O O . VAL A 1 174 ? -14.553 0.103 13.627 1.00 92.00 174 VAL A O 1
ATOM 1334 N N . ILE A 1 175 ? -15.804 -1.682 13.070 1.00 93.44 175 ILE A N 1
ATOM 1335 C CA . ILE A 1 175 ? -16.177 -1.232 11.726 1.00 93.44 175 ILE A CA 1
ATOM 1336 C C . ILE A 1 175 ? -17.662 -0.890 11.719 1.00 93.44 175 ILE A C 1
ATOM 1338 O O . ILE A 1 175 ? -18.499 -1.737 12.035 1.00 93.44 175 ILE A O 1
ATOM 1342 N N . ARG A 1 176 ? -17.980 0.350 11.346 1.00 91.88 176 ARG A N 1
ATOM 1343 C CA . ARG A 1 176 ? -19.352 0.856 11.225 1.00 91.88 176 ARG A CA 1
ATOM 1344 C C . ARG A 1 176 ? -19.627 1.412 9.831 1.00 91.88 176 ARG A C 1
ATOM 1346 O O . ARG A 1 176 ? -18.723 1.980 9.218 1.00 91.88 176 ARG A O 1
ATOM 1353 N N . ASP A 1 177 ? -20.851 1.254 9.340 1.00 90.69 177 ASP A N 1
ATOM 1354 C CA . ASP A 1 177 ? -21.289 1.793 8.044 1.00 90.69 177 ASP A CA 1
ATOM 1355 C C . ASP A 1 177 ? -21.863 3.222 8.140 1.00 90.69 177 ASP A C 1
ATOM 1357 O O . ASP A 1 177 ? -21.853 3.856 9.200 1.00 90.69 177 ASP A O 1
ATOM 1361 N N . TYR A 1 178 ? -22.368 3.728 7.011 1.00 90.19 178 TYR A N 1
ATOM 1362 C CA . TYR A 1 178 ? -23.008 5.041 6.871 1.00 90.19 178 TYR A CA 1
ATOM 1363 C C . TYR A 1 178 ? -24.301 5.207 7.691 1.00 90.19 178 TYR A C 1
ATOM 1365 O O . TYR A 1 178 ? -24.701 6.333 7.988 1.00 90.19 178 TYR A O 1
ATOM 1373 N N . GLN A 1 179 ? -24.953 4.109 8.087 1.00 87.12 179 GLN A N 1
ATOM 1374 C CA . GLN A 1 179 ? -26.106 4.125 8.992 1.00 87.12 179 GLN A CA 1
ATOM 1375 C C . GLN A 1 179 ? -25.676 4.060 10.462 1.00 87.12 179 GLN A C 1
ATOM 1377 O O . GLN A 1 179 ? -26.515 4.144 11.359 1.00 87.12 179 GLN A O 1
ATOM 1382 N N . GLY A 1 180 ? -24.372 3.917 10.718 1.00 85.31 180 GLY A N 1
ATOM 1383 C CA . GLY A 1 180 ? -23.822 3.739 12.052 1.00 85.31 180 GLY A CA 1
ATOM 1384 C C . GLY A 1 180 ? -23.939 2.323 12.596 1.00 85.31 180 GLY A C 1
ATOM 1385 O O . GLY A 1 180 ? -23.613 2.107 13.765 1.00 85.31 180 GLY A O 1
ATOM 1386 N N . GLN A 1 181 ? -24.387 1.371 11.777 1.00 85.19 181 GLN A N 1
ATOM 1387 C CA . GLN A 1 181 ? -24.560 -0.012 12.194 1.00 85.19 181 GLN A CA 1
ATOM 1388 C C . GLN A 1 181 ? -23.204 -0.693 12.338 1.00 85.19 181 GLN A C 1
ATOM 1390 O O . GLN A 1 181 ? -22.266 -0.426 11.583 1.00 85.19 181 GLN A O 1
ATOM 1395 N N . LEU A 1 182 ? -23.091 -1.567 13.339 1.00 86.94 182 LEU A N 1
ATOM 1396 C CA . LEU A 1 182 ? -21.899 -2.379 13.548 1.00 86.94 182 LEU A CA 1
ATOM 1397 C C . LEU A 1 182 ? -21.824 -3.454 12.462 1.00 86.94 182 LEU A C 1
ATOM 1399 O O . LEU A 1 182 ? -22.654 -4.357 12.426 1.00 86.94 182 LEU A O 1
ATOM 1403 N N . VAL A 1 183 ? -20.803 -3.379 11.612 1.00 88.50 183 VAL A N 1
ATOM 1404 C CA . VAL A 1 183 ? -20.614 -4.325 10.503 1.00 88.50 183 VAL A CA 1
ATOM 1405 C C . VAL A 1 183 ? -19.589 -5.402 10.841 1.00 88.50 183 VAL A C 1
ATOM 1407 O O . VAL A 1 183 ? -19.722 -6.552 10.422 1.00 88.50 183 VAL A O 1
ATOM 1410 N N . ASP A 1 184 ? -18.548 -5.036 11.588 1.00 88.25 184 ASP A N 1
ATOM 1411 C CA . ASP A 1 184 ? -17.518 -5.974 12.029 1.00 88.25 184 ASP A CA 1
ATOM 1412 C C . ASP A 1 184 ? -16.775 -5.452 13.268 1.00 88.25 184 ASP A C 1
ATOM 1414 O O . ASP A 1 184 ? -16.795 -4.256 13.572 1.00 88.25 184 ASP A O 1
ATOM 1418 N N . ARG A 1 185 ? -16.089 -6.345 13.984 1.00 88.19 185 ARG A N 1
ATOM 1419 C CA . ARG A 1 185 ? -15.242 -6.011 15.133 1.00 88.19 185 ARG A CA 1
ATOM 1420 C C . ARG A 1 185 ? -14.131 -7.030 15.333 1.00 88.19 185 ARG A C 1
ATOM 1422 O O . ARG A 1 185 ? -14.296 -8.214 15.062 1.00 88.19 185 ARG A O 1
ATOM 1429 N N . LEU A 1 186 ? -13.022 -6.597 15.924 1.00 86.44 186 LEU A N 1
ATOM 1430 C CA . LEU A 1 186 ? -11.940 -7.493 16.328 1.00 86.44 186 LEU A CA 1
ATOM 1431 C C . LEU A 1 186 ? -11.316 -7.032 17.644 1.00 86.44 186 LEU A C 1
ATOM 1433 O O . LEU A 1 186 ? -10.795 -5.927 17.731 1.00 86.44 186 LEU A O 1
ATOM 1437 N N . GLY A 1 187 ? -11.340 -7.908 18.646 1.00 86.94 187 GLY A N 1
ATOM 1438 C CA . GLY A 1 187 ? -10.540 -7.796 19.864 1.00 86.94 187 GLY A CA 1
ATOM 1439 C C . GLY A 1 187 ? -9.499 -8.908 19.859 1.00 86.94 187 GLY A C 1
ATOM 1440 O O . GLY A 1 187 ? -9.853 -10.064 19.632 1.00 86.94 187 GLY A O 1
ATOM 1441 N N . LYS A 1 188 ? -8.216 -8.581 20.032 1.00 84.56 188 LYS A N 1
ATOM 1442 C CA . LYS A 1 188 ? -7.136 -9.572 19.899 1.00 84.56 188 LYS A CA 1
ATOM 1443 C C . LYS A 1 188 ? -5.928 -9.220 20.767 1.00 84.56 188 LYS A C 1
ATOM 1445 O O . LYS A 1 188 ? -5.460 -8.086 20.722 1.00 84.56 188 LYS A O 1
ATOM 1450 N N . LYS A 1 189 ? -5.371 -10.202 21.490 1.00 88.88 189 LYS A N 1
ATOM 1451 C CA . LYS A 1 189 ? -4.040 -10.073 22.111 1.00 88.88 189 LYS A CA 1
ATOM 1452 C C . LYS A 1 189 ? -2.952 -10.021 21.037 1.00 88.88 189 LYS A C 1
ATOM 1454 O O . LYS A 1 189 ? -2.964 -10.806 20.087 1.00 88.88 189 LYS A O 1
ATOM 1459 N N . VAL A 1 190 ? -2.001 -9.109 21.189 1.00 88.50 190 VAL A N 1
ATOM 1460 C CA . VAL A 1 190 ? -0.874 -8.937 20.266 1.00 88.50 190 VAL A CA 1
ATOM 1461 C C . VAL A 1 190 ? 0.434 -8.844 21.035 1.00 88.50 190 VAL A C 1
ATOM 1463 O O . VAL A 1 190 ? 0.451 -8.576 22.231 1.00 88.50 190 VAL A O 1
ATOM 1466 N N . GLN A 1 191 ? 1.541 -9.059 20.334 1.00 90.31 191 GLN A N 1
ATOM 1467 C CA . GLN A 1 191 ? 2.867 -8.760 20.858 1.00 90.31 191 GLN A CA 1
ATOM 1468 C C . GLN A 1 191 ? 3.251 -7.347 20.427 1.00 90.31 191 GLN A C 1
ATOM 1470 O O . GLN A 1 191 ? 3.247 -7.040 19.234 1.00 90.31 191 GLN A O 1
ATOM 1475 N N . ALA A 1 192 ? 3.553 -6.494 21.398 1.00 88.44 192 ALA A N 1
ATOM 1476 C CA . ALA A 1 192 ? 4.054 -5.145 21.189 1.00 88.44 192 ALA A CA 1
ATOM 1477 C C . ALA A 1 192 ? 4.934 -4.752 22.378 1.00 88.44 192 ALA A C 1
ATOM 1479 O O . ALA A 1 192 ? 4.682 -5.179 23.502 1.00 88.44 192 ALA A O 1
ATOM 1480 N N . ASP A 1 193 ? 5.955 -3.946 22.116 1.00 88.19 193 ASP A N 1
ATOM 1481 C CA . ASP A 1 193 ? 6.884 -3.404 23.110 1.00 88.19 193 ASP A CA 1
ATOM 1482 C C . ASP A 1 193 ? 6.455 -2.021 23.629 1.00 88.19 193 ASP A C 1
ATOM 1484 O O . ASP A 1 193 ? 6.972 -1.552 24.641 1.00 88.19 193 ASP A O 1
ATOM 1488 N N . GLU A 1 194 ? 5.499 -1.368 22.961 1.00 88.25 194 GLU A N 1
ATOM 1489 C CA . GLU A 1 194 ? 5.035 -0.027 23.310 1.00 88.25 194 GLU A CA 1
ATOM 1490 C C . GLU A 1 194 ? 3.585 0.252 22.880 1.00 88.25 194 GLU A C 1
ATOM 1492 O O . GLU A 1 194 ? 3.035 -0.363 21.961 1.00 88.25 194 GLU A O 1
ATOM 1497 N N . ALA A 1 195 ? 2.971 1.258 23.512 1.00 89.19 195 ALA A N 1
ATOM 1498 C CA . ALA A 1 195 ? 1.596 1.673 23.229 1.00 89.19 195 ALA A CA 1
ATOM 1499 C C . ALA A 1 195 ? 1.399 2.239 21.809 1.00 89.19 195 ALA A C 1
ATOM 1501 O O . ALA A 1 195 ? 0.310 2.144 21.250 1.00 89.19 195 ALA A O 1
ATOM 1502 N N . LEU A 1 196 ? 2.428 2.836 21.198 1.00 90.50 196 LEU A N 1
ATOM 1503 C CA . LEU A 1 196 ? 2.316 3.324 19.820 1.00 90.50 196 LEU A CA 1
ATOM 1504 C C . LEU A 1 196 ? 2.226 2.156 18.825 1.00 90.50 196 LEU A C 1
ATOM 1506 O O . LEU A 1 196 ? 1.413 2.188 17.898 1.00 90.50 196 LEU A O 1
ATOM 1510 N N . MET A 1 197 ? 3.002 1.094 19.063 1.00 91.12 197 MET A N 1
ATOM 1511 C CA . MET A 1 197 ? 2.997 -0.122 18.256 1.00 91.12 197 MET A CA 1
ATOM 1512 C C . MET A 1 197 ? 1.648 -0.845 18.326 1.00 91.12 197 MET A C 1
ATOM 1514 O O . MET A 1 197 ? 1.145 -1.273 17.290 1.00 91.12 197 MET A O 1
ATOM 1518 N N . THR A 1 198 ? 0.998 -0.931 19.495 1.00 92.69 198 THR A N 1
ATOM 1519 C CA . THR A 1 198 ? -0.345 -1.543 19.581 1.00 92.69 198 THR A CA 1
ATOM 1520 C C . THR A 1 198 ? -1.373 -0.792 18.742 1.00 92.69 198 THR A C 1
ATOM 1522 O O . THR A 1 198 ? -2.153 -1.422 18.030 1.00 92.69 198 THR A O 1
ATOM 1525 N N . LYS A 1 199 ? -1.337 0.544 18.737 1.00 93.56 199 LYS A N 1
ATOM 1526 C CA . LYS A 1 199 ? -2.225 1.359 17.896 1.00 93.56 199 LYS A CA 1
ATOM 1527 C C . LYS A 1 199 ? -1.948 1.172 16.402 1.00 93.56 199 LYS A C 1
ATOM 1529 O O . LYS A 1 199 ? -2.890 1.036 15.622 1.00 93.56 199 LYS A O 1
ATOM 1534 N N . ALA A 1 200 ? -0.678 1.094 16.001 1.00 93.25 200 ALA A N 1
ATOM 1535 C CA . ALA A 1 200 ? -0.300 0.792 14.618 1.00 93.25 200 ALA A CA 1
ATOM 1536 C C . ALA A 1 200 ? -0.773 -0.611 14.184 1.00 93.25 200 ALA A C 1
ATOM 1538 O O . ALA A 1 200 ? -1.323 -0.785 13.094 1.00 93.25 200 ALA A O 1
ATOM 1539 N N . LEU A 1 201 ? -0.625 -1.615 15.055 1.00 93.56 201 LEU A N 1
ATOM 1540 C CA . LEU A 1 201 ? -1.121 -2.974 14.826 1.00 93.56 201 LEU A CA 1
ATOM 1541 C C . LEU A 1 201 ? -2.651 -3.020 14.726 1.00 93.56 201 LEU A C 1
ATOM 1543 O O . LEU A 1 201 ? -3.169 -3.739 13.871 1.00 93.56 201 LEU A O 1
ATOM 1547 N N . ALA A 1 202 ? -3.366 -2.241 15.543 1.00 94.94 202 ALA A N 1
ATOM 1548 C CA . ALA A 1 202 ? -4.821 -2.126 15.473 1.00 94.94 202 ALA A CA 1
ATOM 1549 C C . ALA A 1 202 ? -5.270 -1.622 14.095 1.00 94.94 202 ALA A C 1
ATOM 1551 O O . ALA A 1 202 ? -6.121 -2.245 13.464 1.00 94.94 202 ALA A O 1
ATOM 1552 N N . VAL A 1 203 ? -4.628 -0.571 13.572 1.00 95.75 203 VAL A N 1
ATOM 1553 C CA . VAL A 1 203 ? -4.908 -0.066 12.218 1.00 95.75 203 VAL A CA 1
ATOM 1554 C C . VAL A 1 203 ? -4.612 -1.116 11.149 1.00 95.75 203 VAL A C 1
ATOM 1556 O O . VAL A 1 203 ? -5.444 -1.353 10.273 1.00 95.75 203 VAL A O 1
ATOM 1559 N N . ARG A 1 204 ? -3.457 -1.788 11.226 1.00 95.06 204 ARG A N 1
ATOM 1560 C CA . ARG A 1 204 ? -3.076 -2.830 10.262 1.00 95.06 204 ARG A CA 1
ATOM 1561 C C . ARG A 1 204 ? -4.113 -3.951 10.197 1.00 95.06 204 ARG A C 1
ATOM 1563 O O . ARG A 1 204 ? -4.509 -4.371 9.111 1.00 95.06 204 ARG A O 1
ATOM 1570 N N . GLU A 1 205 ? -4.529 -4.469 11.350 1.00 94.38 205 GLU A N 1
ATOM 1571 C CA . GLU A 1 205 ? -5.516 -5.548 11.403 1.00 94.38 205 GLU A CA 1
ATOM 1572 C C . GLU A 1 205 ? -6.922 -5.051 11.030 1.00 94.38 205 GLU A C 1
ATOM 1574 O O . GLU A 1 205 ? -7.649 -5.787 10.368 1.00 94.38 205 GLU A O 1
ATOM 1579 N N . GLY A 1 206 ? -7.277 -3.799 11.340 1.00 95.31 206 GLY A N 1
ATOM 1580 C CA . GLY A 1 206 ? -8.543 -3.196 10.916 1.00 95.31 206 GLY A CA 1
ATOM 1581 C C . GLY A 1 206 ? -8.655 -3.032 9.401 1.00 95.31 206 GLY A C 1
ATOM 1582 O O . GLY A 1 206 ? -9.670 -3.403 8.814 1.00 95.31 206 GLY A O 1
ATOM 1583 N N . LEU A 1 207 ? -7.584 -2.586 8.740 1.00 94.94 207 LEU A N 1
ATOM 1584 C CA . LEU A 1 207 ? -7.518 -2.513 7.277 1.00 94.94 207 LEU A CA 1
ATOM 1585 C C . LEU A 1 207 ? -7.595 -3.900 6.629 1.00 94.94 207 LEU A C 1
ATOM 1587 O O . LEU A 1 207 ? -8.322 -4.091 5.658 1.00 94.94 207 LEU A O 1
ATOM 1591 N N . LYS A 1 208 ? -6.904 -4.903 7.187 1.00 94.31 208 LYS A N 1
ATOM 1592 C CA . LYS A 1 208 ? -7.028 -6.294 6.714 1.00 94.31 208 LYS A CA 1
ATOM 1593 C C . LYS A 1 208 ? -8.443 -6.838 6.890 1.00 94.31 208 LYS A C 1
ATOM 1595 O O . LYS A 1 208 ? -8.920 -7.560 6.017 1.00 94.31 208 LYS A O 1
ATOM 1600 N N . LEU A 1 209 ? -9.096 -6.523 8.007 1.00 92.06 209 LEU A N 1
ATOM 1601 C CA . LEU A 1 209 ? -10.467 -6.943 8.280 1.00 92.06 209 LEU A CA 1
ATOM 1602 C C . LEU A 1 209 ? -11.428 -6.346 7.246 1.00 92.06 209 LEU A C 1
ATOM 1604 O O . LEU A 1 209 ? -12.185 -7.085 6.621 1.00 92.06 209 LEU A O 1
ATOM 1608 N N . ALA A 1 210 ? -11.316 -5.043 6.981 1.00 93.06 210 ALA A N 1
ATOM 1609 C CA . ALA A 1 210 ? -12.117 -4.372 5.963 1.00 93.06 210 ALA A CA 1
ATOM 1610 C C . ALA A 1 210 ? -11.875 -4.930 4.548 1.00 93.06 210 ALA A C 1
ATOM 1612 O O . ALA A 1 210 ? -12.828 -5.136 3.798 1.00 93.06 210 ALA A O 1
ATOM 1613 N N . ALA A 1 211 ? -10.623 -5.253 4.206 1.00 91.00 211 ALA A N 1
ATOM 1614 C CA . ALA A 1 211 ? -10.281 -5.827 2.906 1.00 91.00 211 ALA A CA 1
ATOM 1615 C C . ALA A 1 211 ? -10.901 -7.222 2.718 1.00 91.00 211 ALA A C 1
ATOM 1617 O O . ALA A 1 211 ? -11.439 -7.519 1.658 1.00 91.00 211 ALA A O 1
ATOM 1618 N N . ARG A 1 212 ? -10.908 -8.067 3.763 1.00 89.44 212 ARG A N 1
ATOM 1619 C CA . ARG A 1 212 ? -11.569 -9.391 3.732 1.00 89.44 212 ARG A CA 1
ATOM 1620 C C . ARG A 1 212 ? -13.084 -9.302 3.547 1.00 89.44 212 ARG A C 1
ATOM 1622 O O . ARG A 1 212 ? -13.684 -10.240 3.035 1.00 89.44 212 ARG A O 1
ATOM 1629 N N . LYS A 1 213 ? -13.693 -8.194 3.972 1.00 86.19 213 LYS A N 1
ATOM 1630 C CA . LYS A 1 213 ? -15.116 -7.893 3.765 1.00 86.19 213 LYS A CA 1
ATOM 1631 C C . LYS A 1 213 ? -15.406 -7.242 2.408 1.00 86.19 213 LYS A C 1
ATOM 1633 O O . LYS A 1 213 ? -16.559 -6.929 2.138 1.00 86.19 213 LYS A O 1
ATOM 1638 N N . ASN A 1 214 ? -14.393 -7.073 1.552 1.00 87.94 214 ASN A N 1
ATOM 1639 C CA . ASN A 1 214 ? -14.493 -6.429 0.241 1.00 87.94 214 ASN A CA 1
ATOM 1640 C C . ASN A 1 214 ? -15.003 -4.976 0.293 1.00 87.94 214 ASN A C 1
ATOM 1642 O O . ASN A 1 214 ? -15.629 -4.508 -0.658 1.00 87.94 214 ASN A O 1
ATOM 1646 N N . PHE A 1 215 ? -14.733 -4.239 1.377 1.00 88.69 215 PHE A N 1
ATOM 1647 C CA . PHE A 1 215 ? -14.989 -2.798 1.377 1.00 88.69 215 PHE A CA 1
ATOM 1648 C C . PHE A 1 215 ? -13.997 -2.088 0.459 1.00 88.69 215 PHE A C 1
ATOM 1650 O O . PHE A 1 215 ? -12.802 -2.367 0.491 1.00 88.69 215 PHE A O 1
ATOM 1657 N N . SER A 1 216 ? -14.490 -1.160 -0.356 1.00 83.94 216 SER A N 1
ATOM 1658 C CA . SER A 1 216 ? -13.672 -0.410 -1.313 1.00 83.94 216 SER A CA 1
ATOM 1659 C C . SER A 1 216 ? -13.299 0.991 -0.823 1.00 83.94 216 SER A C 1
ATOM 1661 O O . SER A 1 216 ? -12.244 1.496 -1.205 1.00 83.94 216 SER A O 1
ATOM 1663 N N . ARG A 1 217 ? -14.134 1.597 0.036 1.00 89.94 217 ARG A N 1
ATOM 1664 C CA . ARG A 1 217 ? -13.968 2.955 0.575 1.00 89.94 217 ARG A CA 1
ATOM 1665 C C . ARG A 1 217 ? -13.959 2.946 2.097 1.00 89.94 217 ARG A C 1
ATOM 1667 O O . ARG A 1 217 ? -14.952 2.571 2.724 1.00 89.94 217 ARG A O 1
ATOM 1674 N N . VAL A 1 218 ? -12.841 3.352 2.697 1.00 93.88 218 VAL A N 1
ATOM 1675 C CA . VAL A 1 218 ? -12.638 3.234 4.150 1.00 93.88 218 VAL A CA 1
ATOM 1676 C C . VAL A 1 218 ? -12.109 4.520 4.783 1.00 93.88 218 VAL A C 1
ATOM 1678 O O . VAL A 1 218 ? -11.191 5.159 4.273 1.00 93.88 218 VAL A O 1
ATOM 1681 N N . ILE A 1 219 ? -12.656 4.884 5.942 1.00 93.94 219 ILE A N 1
ATOM 1682 C CA . ILE A 1 219 ? -12.116 5.930 6.820 1.00 93.94 219 ILE A CA 1
ATOM 1683 C C . ILE A 1 219 ? -11.514 5.253 8.047 1.00 93.94 219 ILE A C 1
ATOM 1685 O O . ILE A 1 219 ? -12.230 4.603 8.804 1.00 93.94 219 ILE A O 1
ATOM 1689 N N . VAL A 1 220 ? -10.216 5.419 8.283 1.00 94.19 220 VAL A N 1
ATOM 1690 C CA . VAL A 1 220 ? -9.571 4.961 9.521 1.00 94.19 220 VAL A CA 1
ATOM 1691 C C . VAL A 1 220 ? -9.636 6.070 10.563 1.00 94.19 220 VAL A C 1
ATOM 1693 O O . VAL A 1 220 ? -9.149 7.175 10.330 1.00 94.19 220 VAL A O 1
ATOM 1696 N N . GLU A 1 221 ? -10.192 5.766 11.731 1.00 92.44 221 GLU A N 1
ATOM 1697 C CA . GLU A 1 221 ? -10.172 6.643 12.899 1.00 92.44 221 GLU A CA 1
ATOM 1698 C C . GLU A 1 221 ? -9.153 6.145 13.922 1.00 92.44 221 GLU A C 1
ATOM 1700 O O . GLU A 1 221 ? -9.148 4.973 14.313 1.00 92.44 221 GLU A O 1
ATOM 1705 N N . ASN A 1 222 ? -8.287 7.051 14.371 1.00 89.69 222 ASN A N 1
ATOM 1706 C CA . ASN A 1 222 ? -7.335 6.777 15.439 1.00 89.69 222 ASN A CA 1
ATOM 1707 C C . ASN A 1 222 ? -7.165 8.010 16.327 1.00 89.69 222 ASN A C 1
ATOM 1709 O O . ASN A 1 222 ? -7.267 9.140 15.858 1.00 89.69 222 ASN A O 1
ATOM 1713 N N . ASP A 1 223 ? -6.893 7.799 17.609 1.00 87.62 223 ASP A N 1
ATOM 1714 C CA . ASP A 1 223 ? -6.680 8.864 18.590 1.00 87.62 223 ASP A CA 1
ATOM 1715 C C . ASP A 1 223 ? -5.190 9.223 18.782 1.00 87.62 223 ASP A C 1
ATOM 1717 O O . ASP A 1 223 ? -4.857 10.099 19.581 1.00 87.62 223 ASP A O 1
ATOM 1721 N N . SER A 1 224 ? -4.275 8.561 18.061 1.00 88.75 224 SER A N 1
ATOM 1722 C CA . SER A 1 224 ? -2.838 8.841 18.083 1.00 88.75 224 SER A CA 1
ATOM 1723 C C . SER A 1 224 ? -2.390 9.640 16.865 1.00 88.75 224 SER A C 1
ATOM 1725 O O . SER A 1 224 ? -2.345 9.130 15.743 1.00 88.75 224 SER A O 1
ATOM 1727 N N . ALA A 1 225 ? -1.948 10.875 17.109 1.00 86.19 225 ALA A N 1
ATOM 1728 C CA . ALA A 1 225 ? -1.361 11.730 16.080 1.00 86.19 225 ALA A CA 1
ATOM 1729 C C . ALA A 1 225 ? -0.147 11.076 15.395 1.00 86.19 225 ALA A C 1
ATOM 1731 O O . ALA A 1 225 ? 0.011 11.224 14.187 1.00 86.19 225 ALA A O 1
ATOM 1732 N N . GLY A 1 226 ? 0.661 10.303 16.134 1.00 87.38 226 GLY A N 1
ATOM 1733 C CA . GLY A 1 226 ? 1.819 9.598 15.575 1.00 87.38 226 GLY A CA 1
ATOM 1734 C C . GLY A 1 226 ? 1.428 8.526 14.553 1.00 87.38 226 GLY A C 1
ATOM 1735 O O . GLY A 1 226 ? 2.012 8.460 13.478 1.00 87.38 226 GLY A O 1
ATOM 1736 N N . VAL A 1 227 ? 0.376 7.745 14.829 1.00 88.50 227 VAL A N 1
ATOM 1737 C CA . VAL A 1 227 ? -0.125 6.734 13.875 1.00 88.50 227 VAL A CA 1
ATOM 1738 C C . VAL A 1 227 ? -0.751 7.402 12.652 1.00 88.50 227 VAL A C 1
ATOM 1740 O O . VAL A 1 227 ? -0.529 6.965 11.527 1.00 88.50 227 VAL A O 1
ATOM 1743 N N . VAL A 1 228 ? -1.503 8.488 12.853 1.00 87.38 228 VAL A N 1
ATOM 1744 C CA . VAL A 1 228 ? -2.071 9.273 11.748 1.00 87.38 228 VAL A CA 1
ATOM 1745 C C . VAL A 1 228 ? -0.966 9.853 10.858 1.00 87.38 228 VAL A C 1
ATOM 1747 O O . VAL A 1 228 ? -1.092 9.810 9.637 1.00 87.38 228 VAL A O 1
ATOM 1750 N N . GLN A 1 229 ? 0.135 10.328 11.443 1.00 84.12 229 GLN A N 1
ATOM 1751 C CA . GLN A 1 229 ? 1.302 10.813 10.706 1.00 84.12 229 GLN A CA 1
ATOM 1752 C C . GLN A 1 229 ? 1.995 9.694 9.910 1.00 84.12 229 GLN A C 1
ATOM 1754 O O . GLN A 1 229 ? 2.341 9.879 8.742 1.00 84.12 229 GLN A O 1
ATOM 1759 N N . ASP A 1 230 ? 2.169 8.520 10.521 1.00 85.31 230 ASP A N 1
ATOM 1760 C CA . ASP A 1 230 ? 2.759 7.346 9.868 1.00 85.31 230 ASP A CA 1
ATOM 1761 C C . ASP A 1 230 ? 1.928 6.859 8.672 1.00 85.31 230 ASP A C 1
ATOM 1763 O O . ASP A 1 230 ? 2.497 6.401 7.675 1.00 85.31 230 ASP A O 1
ATOM 1767 N N . LEU A 1 231 ? 0.599 6.988 8.760 1.00 84.75 231 LEU A N 1
ATOM 1768 C CA . LEU A 1 231 ? -0.330 6.698 7.671 1.00 84.75 231 LEU A CA 1
ATOM 1769 C C . LEU A 1 231 ? -0.199 7.725 6.542 1.00 84.75 231 LEU A C 1
ATOM 1771 O O . LEU A 1 231 ? 0.020 7.343 5.397 1.00 84.75 231 LEU A O 1
ATOM 1775 N N . THR A 1 232 ? -0.303 9.020 6.841 1.00 79.38 232 THR A N 1
ATOM 1776 C CA . THR A 1 232 ? -0.368 10.070 5.808 1.00 79.38 232 THR A CA 1
ATOM 1777 C C . THR A 1 232 ? 0.977 10.420 5.183 1.00 79.38 232 THR A C 1
ATOM 1779 O O . THR A 1 232 ? 1.020 11.173 4.211 1.00 79.38 232 THR A O 1
ATOM 1782 N N . GLY A 1 233 ? 2.089 9.927 5.737 1.00 71.62 233 GLY A N 1
ATOM 1783 C CA . GLY A 1 233 ? 3.436 10.221 5.237 1.00 71.62 233 GLY A CA 1
ATOM 1784 C C . GLY A 1 233 ? 3.817 11.703 5.336 1.00 71.62 233 GLY A C 1
ATOM 1785 O O . GLY A 1 233 ? 4.754 12.146 4.674 1.00 71.62 233 GLY A O 1
ATOM 1786 N N . SER A 1 234 ? 3.084 12.482 6.136 1.00 55.19 234 SER A N 1
ATOM 1787 C CA . SER A 1 234 ? 3.288 13.920 6.279 1.00 55.19 234 SER A CA 1
ATOM 1788 C C . SER A 1 234 ? 4.385 14.202 7.312 1.00 55.19 234 SER A C 1
ATOM 1790 O O . SER A 1 234 ? 4.223 13.890 8.486 1.00 55.19 234 SER A O 1
ATOM 1792 N N . LEU A 1 235 ? 5.469 14.854 6.874 1.00 43.19 235 LEU A N 1
ATOM 1793 C CA . LEU A 1 235 ? 6.583 15.399 7.674 1.00 43.19 235 LEU A CA 1
ATOM 1794 C C . LEU A 1 235 ? 7.566 14.364 8.262 1.00 43.19 235 LEU A C 1
ATOM 1796 O O . LEU A 1 235 ? 7.178 13.341 8.816 1.00 43.19 235 LEU A O 1
ATOM 1800 N N . GLY A 1 236 ? 8.863 14.678 8.126 1.00 45.72 236 GLY A N 1
ATOM 1801 C CA . GLY A 1 236 ? 10.062 13.846 8.336 1.00 45.72 236 GLY A CA 1
ATOM 1802 C C . GLY A 1 236 ? 10.347 13.296 9.742 1.00 45.72 236 GLY A C 1
ATOM 1803 O O . GLY A 1 236 ? 11.508 13.200 10.125 1.00 45.72 236 GLY A O 1
ATOM 1804 N N . THR A 1 237 ? 9.320 12.901 10.491 1.00 48.25 237 THR A N 1
ATOM 1805 C CA . THR A 1 237 ? 9.418 12.217 11.790 1.00 48.25 237 THR A CA 1
ATOM 1806 C C . THR A 1 237 ? 8.516 10.979 11.865 1.00 48.25 237 THR A C 1
ATOM 1808 O O . THR A 1 237 ? 7.985 10.665 12.926 1.00 48.25 237 THR A O 1
ATOM 1811 N N . SER A 1 238 ? 8.334 10.239 10.763 1.00 56.41 238 SER A N 1
ATOM 1812 C CA . SER A 1 238 ? 7.725 8.902 10.853 1.00 56.41 238 SER A CA 1
ATOM 1813 C C . SER A 1 238 ? 8.586 7.998 11.736 1.00 56.41 238 SER A C 1
ATOM 1815 O O . SER A 1 238 ? 9.795 7.875 11.515 1.00 56.41 238 SER A O 1
ATOM 1817 N N . ALA A 1 239 ? 7.975 7.345 12.721 1.00 64.00 239 ALA A N 1
ATOM 1818 C CA . ALA A 1 239 ? 8.692 6.409 13.572 1.00 64.00 239 ALA A CA 1
ATOM 1819 C C . ALA A 1 239 ? 9.083 5.182 12.735 1.00 64.00 239 ALA A C 1
ATOM 1821 O O . ALA A 1 239 ? 8.239 4.474 12.182 1.00 64.00 239 ALA A O 1
ATOM 1822 N N . TRP A 1 240 ? 10.391 4.931 12.627 1.00 70.19 240 TRP A N 1
ATOM 1823 C CA . TRP A 1 240 ? 10.952 3.887 11.760 1.00 70.19 240 TRP A CA 1
ATOM 1824 C C . TRP A 1 240 ? 10.395 2.483 12.054 1.00 70.19 240 TRP A C 1
ATOM 1826 O O . TRP A 1 240 ? 10.365 1.645 11.155 1.00 70.19 240 TRP A O 1
ATOM 1836 N N . LYS A 1 241 ? 9.928 2.237 13.289 1.00 79.94 241 LYS A N 1
ATOM 1837 C CA . LYS A 1 241 ? 9.308 0.974 13.717 1.00 79.94 241 LYS A CA 1
ATOM 1838 C C . LYS A 1 241 ? 7.859 0.815 13.248 1.00 79.94 241 LYS A C 1
ATOM 1840 O O . LYS A 1 241 ? 7.494 -0.256 12.772 1.00 79.94 241 LYS A O 1
ATOM 1845 N N . THR A 1 242 ? 7.020 1.837 13.407 1.00 82.69 242 THR A N 1
ATOM 1846 C CA . THR A 1 242 ? 5.559 1.735 13.227 1.00 82.69 242 THR A CA 1
ATOM 1847 C C . THR A 1 242 ? 5.107 2.069 11.813 1.00 82.69 242 THR A C 1
ATOM 1849 O O . THR A 1 242 ? 4.171 1.448 11.310 1.00 82.69 242 THR A O 1
ATOM 1852 N N . ALA A 1 243 ? 5.803 2.965 11.112 1.00 81.94 243 ALA A N 1
ATOM 1853 C CA . ALA A 1 243 ? 5.431 3.337 9.750 1.00 81.94 243 ALA A CA 1
ATOM 1854 C C . ALA A 1 243 ? 5.403 2.145 8.764 1.00 81.94 243 ALA A C 1
ATOM 1856 O O . ALA A 1 243 ? 4.420 2.007 8.030 1.00 81.94 243 ALA A O 1
ATOM 1857 N N . PRO A 1 244 ? 6.388 1.221 8.750 1.00 83.25 244 PRO A N 1
ATOM 1858 C CA . PRO A 1 244 ? 6.333 0.043 7.879 1.00 83.25 244 PRO A CA 1
ATOM 1859 C C . PRO A 1 244 ? 5.139 -0.879 8.166 1.00 83.25 244 PRO A C 1
ATOM 1861 O O . PRO A 1 244 ? 4.637 -1.537 7.256 1.00 83.25 244 PRO A O 1
ATOM 1864 N N . VAL A 1 245 ? 4.659 -0.911 9.415 1.00 86.25 245 VAL A N 1
ATOM 1865 C CA . VAL A 1 245 ? 3.569 -1.793 9.863 1.00 86.25 245 VAL A CA 1
ATOM 1866 C C . VAL A 1 245 ? 2.244 -1.422 9.201 1.00 86.25 245 VAL A C 1
ATOM 1868 O O . VAL A 1 245 ? 1.474 -2.315 8.846 1.00 86.25 245 VAL A O 1
ATOM 1871 N N . VAL A 1 246 ? 1.985 -0.124 9.021 1.00 86.75 246 VAL A N 1
ATOM 1872 C CA . VAL A 1 246 ? 0.719 0.384 8.469 1.00 86.75 246 VAL A CA 1
ATOM 1873 C C . VAL A 1 246 ? 0.780 0.652 6.963 1.00 86.75 246 VAL A C 1
ATOM 1875 O O . VAL A 1 246 ? -0.223 0.471 6.268 1.00 86.75 246 VAL A O 1
ATOM 1878 N N . ARG A 1 247 ? 1.951 1.027 6.429 1.00 80.38 247 ARG A N 1
ATOM 1879 C CA . ARG A 1 247 ? 2.113 1.456 5.026 1.00 80.38 247 ARG A CA 1
ATOM 1880 C C . ARG A 1 247 ? 1.745 0.390 4.000 1.00 80.38 247 ARG A C 1
ATOM 1882 O O . ARG A 1 247 ? 1.170 0.727 2.969 1.00 80.38 247 ARG A O 1
ATOM 1889 N N . GLU A 1 248 ? 2.051 -0.883 4.251 1.00 79.38 248 GLU A N 1
ATOM 1890 C CA . GLU A 1 248 ? 1.673 -1.949 3.310 1.00 79.38 248 GLU A CA 1
ATOM 1891 C C . GLU A 1 248 ? 0.157 -2.173 3.276 1.00 79.38 248 GLU A C 1
ATOM 1893 O O . GLU A 1 248 ? -0.400 -2.413 2.210 1.00 79.38 248 GLU A O 1
ATOM 1898 N N . THR A 1 249 ? -0.534 -2.039 4.412 1.00 86.06 249 THR A N 1
ATOM 1899 C CA . THR A 1 249 ? -1.988 -2.257 4.474 1.00 86.06 249 THR A CA 1
ATOM 1900 C C . THR A 1 249 ? -2.811 -1.118 3.899 1.00 86.06 249 THR A C 1
ATOM 1902 O O . THR A 1 249 ? -3.910 -1.364 3.414 1.00 86.06 249 THR A O 1
ATOM 1905 N N . VAL A 1 250 ? -2.288 0.109 3.893 1.00 85.94 250 VAL A N 1
ATOM 1906 C CA . VAL A 1 250 ? -2.947 1.243 3.226 1.00 85.94 250 VAL A CA 1
ATOM 1907 C C . VAL A 1 250 ? -3.126 0.967 1.730 1.00 85.94 250 VAL A C 1
ATOM 1909 O O . VAL A 1 250 ? -4.159 1.300 1.162 1.00 85.94 250 VAL A O 1
ATOM 1912 N N . LYS A 1 251 ? -2.150 0.301 1.100 1.00 82.69 251 LYS A N 1
ATOM 1913 C CA . LYS A 1 251 ? -2.151 -0.015 -0.339 1.00 82.69 251 LYS A CA 1
ATOM 1914 C C . LYS A 1 251 ? -3.253 -0.993 -0.758 1.00 82.69 251 LYS A C 1
ATOM 1916 O O . LYS A 1 251 ? -3.426 -1.219 -1.950 1.00 82.69 251 LYS A O 1
ATOM 1921 N N . LEU A 1 252 ? -3.968 -1.592 0.197 1.00 85.25 252 LEU A N 1
ATOM 1922 C CA . LEU A 1 252 ? -5.108 -2.465 -0.083 1.00 85.25 252 LEU A CA 1
ATOM 1923 C C . LEU A 1 252 ? -6.333 -1.688 -0.587 1.00 85.25 252 LEU A C 1
ATOM 1925 O O . LEU A 1 252 ? -7.243 -2.301 -1.136 1.00 85.25 252 LEU A O 1
ATOM 1929 N N . PHE A 1 253 ? -6.360 -0.364 -0.412 1.00 85.25 253 PHE A N 1
ATOM 1930 C CA . PHE A 1 253 ? -7.506 0.477 -0.736 1.00 85.25 253 PHE A CA 1
ATOM 1931 C C . PHE A 1 253 ? -7.095 1.599 -1.683 1.00 85.25 253 PHE A C 1
ATOM 1933 O O . PHE A 1 253 ? -6.106 2.293 -1.452 1.00 85.25 253 PHE A O 1
ATOM 1940 N N . ALA A 1 254 ? -7.880 1.785 -2.745 1.00 79.12 254 ALA A N 1
ATOM 1941 C CA . ALA A 1 254 ? -7.718 2.916 -3.654 1.00 79.12 254 ALA A CA 1
ATOM 1942 C C . ALA A 1 254 ? -8.267 4.219 -3.049 1.00 79.12 254 ALA A C 1
ATOM 1944 O O . ALA A 1 254 ? -7.740 5.290 -3.336 1.00 79.12 254 ALA A O 1
ATOM 1945 N N . ASP A 1 255 ? -9.299 4.115 -2.207 1.00 86.81 255 ASP A N 1
ATOM 1946 C CA . ASP A 1 255 ? -9.997 5.251 -1.608 1.00 86.81 255 ASP A CA 1
ATOM 1947 C C . ASP A 1 255 ? -10.005 5.103 -0.077 1.00 86.81 255 ASP A C 1
ATOM 1949 O O . ASP A 1 255 ? -10.804 4.371 0.521 1.00 86.81 255 ASP A O 1
ATOM 1953 N N . LEU A 1 256 ? -9.016 5.740 0.554 1.00 90.62 256 LEU A N 1
ATOM 1954 C CA . LEU A 1 256 ? -8.751 5.651 1.985 1.00 90.62 256 LEU A CA 1
ATOM 1955 C C . LEU A 1 256 ? -8.543 7.042 2.570 1.00 90.62 256 LEU A C 1
ATOM 1957 O O . LEU A 1 256 ? -7.685 7.806 2.128 1.00 90.62 256 LEU A O 1
ATOM 1961 N N . LYS A 1 257 ? -9.286 7.329 3.635 1.00 91.62 257 LYS A N 1
ATOM 1962 C CA . LYS A 1 257 ? -9.168 8.556 4.426 1.00 91.62 257 LYS A CA 1
ATOM 1963 C C . LYS A 1 257 ? -8.717 8.230 5.841 1.00 91.62 257 LYS A C 1
ATOM 1965 O O . LYS A 1 257 ? -9.009 7.153 6.361 1.00 91.62 257 LYS A O 1
ATOM 1970 N N . VAL A 1 258 ? -8.045 9.174 6.493 1.00 90.12 258 VAL A N 1
ATOM 1971 C CA . VAL A 1 258 ? -7.660 9.042 7.906 1.00 90.12 258 VAL A CA 1
ATOM 1972 C C . VAL A 1 258 ? -8.178 10.227 8.707 1.00 90.12 258 VAL A C 1
ATOM 1974 O O . VAL A 1 258 ? -8.028 11.377 8.303 1.00 90.12 258 VAL A O 1
ATOM 1977 N N . SER A 1 259 ? -8.761 9.947 9.870 1.00 89.69 259 SER A N 1
ATOM 1978 C CA . SER A 1 259 ? -9.268 10.938 10.817 1.00 89.69 259 SER A CA 1
ATOM 1979 C C . SER A 1 259 ? -8.581 10.778 12.171 1.00 89.69 259 SER A C 1
ATOM 1981 O O . SER A 1 259 ? -8.671 9.728 12.809 1.00 89.69 259 SER A O 1
ATOM 1983 N N . LEU A 1 260 ? -7.928 11.849 12.632 1.00 87.75 260 LEU A N 1
ATOM 1984 C CA . LEU A 1 260 ? -7.488 11.963 14.020 1.00 87.75 260 LEU A CA 1
ATOM 1985 C C . LEU A 1 260 ? -8.695 12.329 14.883 1.00 87.75 260 LEU A C 1
ATOM 1987 O O . LEU A 1 260 ? -9.252 13.412 14.729 1.00 87.75 260 LEU A O 1
ATOM 1991 N N . VAL A 1 261 ? -9.092 11.448 15.794 1.00 86.50 261 VAL A N 1
ATOM 1992 C CA . VAL A 1 261 ? -10.267 11.654 16.650 1.00 86.50 261 VAL A CA 1
ATOM 1993 C C . VAL A 1 261 ? -9.872 11.866 18.106 1.00 86.50 261 VAL A C 1
ATOM 1995 O O . VAL A 1 261 ? -8.828 11.409 18.565 1.00 86.50 261 VAL A O 1
ATOM 1998 N N . LYS A 1 262 ? -10.724 12.549 18.876 1.00 83.50 262 LYS A N 1
ATOM 1999 C CA . LYS A 1 262 ? -10.559 12.599 20.334 1.00 83.50 262 LYS A CA 1
ATOM 2000 C C . LYS A 1 262 ? -10.837 11.221 20.928 1.00 83.50 262 LYS A C 1
ATOM 2002 O O . LYS A 1 262 ? -11.728 10.511 20.464 1.00 83.50 262 LYS A O 1
ATOM 2007 N N . ARG A 1 263 ? -10.156 10.882 22.025 1.00 80.38 263 ARG A N 1
ATOM 2008 C CA . ARG A 1 263 ? -10.317 9.588 22.707 1.00 80.38 263 ARG A CA 1
ATOM 2009 C C . ARG A 1 263 ? -11.776 9.257 23.055 1.00 80.38 263 ARG A C 1
ATOM 2011 O O . ARG A 1 263 ? -12.159 8.097 22.988 1.00 80.38 263 ARG A O 1
ATOM 2018 N N . GLN A 1 264 ? -12.604 10.259 23.372 1.00 80.50 264 GLN A N 1
ATOM 2019 C CA . GLN A 1 264 ? -14.030 10.052 23.663 1.00 80.50 264 GLN A CA 1
ATOM 2020 C C . GLN A 1 264 ? -14.813 9.480 22.469 1.00 80.50 264 GLN A C 1
ATOM 2022 O O . GLN A 1 264 ? -15.680 8.638 22.675 1.00 80.50 264 GLN A O 1
ATOM 2027 N N . ALA A 1 265 ? -14.475 9.884 21.240 1.00 79.31 265 ALA A N 1
ATOM 2028 C CA . ALA A 1 265 ? -15.114 9.393 20.018 1.00 79.31 265 ALA A CA 1
ATOM 2029 C C . ALA A 1 265 ? -14.628 7.986 19.612 1.00 79.31 265 ALA A C 1
ATOM 2031 O O . ALA A 1 265 ? -15.270 7.322 18.805 1.00 79.31 265 ALA A O 1
ATOM 2032 N N . ASN A 1 266 ? -13.512 7.517 20.188 1.00 81.31 266 ASN A N 1
ATOM 2033 C CA . ASN A 1 266 ? -12.941 6.188 19.942 1.00 81.31 266 ASN A CA 1
ATOM 2034 C C . ASN A 1 266 ? -13.309 5.163 21.036 1.00 81.31 266 ASN A C 1
ATOM 2036 O O . ASN A 1 266 ? -12.704 4.095 21.131 1.00 81.31 266 ASN A O 1
ATOM 2040 N N . GLY A 1 267 ? -14.292 5.482 21.888 1.00 83.12 267 GLY A N 1
ATOM 2041 C CA . GLY A 1 267 ? -14.621 4.689 23.075 1.00 83.12 267 GLY A CA 1
ATOM 2042 C C . GLY A 1 267 ? -15.020 3.241 22.775 1.00 83.12 267 GLY A C 1
ATOM 2043 O O . GLY A 1 267 ? -14.730 2.355 23.574 1.00 83.12 267 GLY A O 1
ATOM 2044 N N . ALA A 1 268 ? -15.637 2.977 21.619 1.00 83.50 268 ALA A N 1
ATOM 2045 C CA . ALA A 1 268 ? -16.004 1.620 21.218 1.00 83.50 268 ALA A CA 1
ATOM 2046 C C . ALA A 1 268 ? -14.762 0.744 20.973 1.00 83.50 268 ALA A C 1
ATOM 2048 O O . ALA A 1 268 ? -14.704 -0.385 21.455 1.00 83.50 268 ALA A O 1
ATOM 2049 N N . ALA A 1 269 ? -13.747 1.273 20.282 1.00 83.75 269 ALA A N 1
ATOM 2050 C CA . ALA A 1 269 ? -12.507 0.550 20.015 1.00 83.75 269 ALA A CA 1
ATOM 2051 C C . ALA A 1 269 ? -11.659 0.366 21.287 1.00 83.75 269 ALA A C 1
ATOM 2053 O O . ALA A 1 269 ? -11.177 -0.741 21.522 1.00 83.75 269 ALA A O 1
ATOM 2054 N N . ASP A 1 270 ? -11.558 1.393 22.146 1.00 84.88 270 ASP A N 1
ATOM 2055 C CA . ASP A 1 270 ? -10.898 1.308 23.469 1.00 84.88 270 ASP A CA 1
ATOM 2056 C C . ASP A 1 270 ? -11.561 0.235 24.341 1.00 84.88 270 ASP A C 1
ATOM 2058 O O . ASP A 1 270 ? -10.885 -0.584 24.968 1.00 84.88 270 ASP A O 1
ATOM 2062 N N . TRP A 1 271 ? -12.896 0.177 24.331 1.00 84.38 271 TRP A N 1
ATOM 2063 C CA . TRP A 1 271 ? -13.628 -0.860 25.044 1.00 84.38 271 TRP A CA 1
ATOM 2064 C C . TRP A 1 271 ? -13.324 -2.249 24.470 1.00 84.38 271 TRP A C 1
ATOM 2066 O O . TRP A 1 271 ? -12.942 -3.129 25.235 1.00 84.38 271 TRP A O 1
ATOM 2076 N N . VAL A 1 272 ? -13.388 -2.448 23.146 1.00 81.62 272 VAL A N 1
ATOM 2077 C CA . VAL A 1 272 ? -13.064 -3.745 22.514 1.00 81.62 272 VAL A CA 1
ATOM 2078 C C . VAL A 1 272 ? -11.618 -4.172 22.800 1.00 81.62 272 VAL A C 1
ATOM 2080 O O . VAL A 1 272 ? -11.383 -5.345 23.088 1.00 81.62 272 VAL A O 1
ATOM 2083 N N . ALA A 1 273 ? -10.659 -3.242 22.799 1.00 79.12 273 ALA A N 1
ATOM 2084 C CA . ALA A 1 273 ? -9.254 -3.530 23.094 1.00 79.12 273 ALA A CA 1
ATOM 2085 C C . ALA A 1 273 ? -9.056 -4.078 24.517 1.00 79.12 273 ALA A C 1
ATOM 2087 O O . ALA A 1 273 ? -8.195 -4.928 24.747 1.00 79.12 273 ALA A O 1
ATOM 2088 N N . ARG A 1 274 ? -9.876 -3.626 25.474 1.00 80.31 274 ARG A N 1
ATOM 2089 C CA . ARG A 1 274 ? -9.851 -4.091 26.871 1.00 80.31 274 ARG A CA 1
ATOM 2090 C C . ARG A 1 274 ? -10.565 -5.423 27.091 1.00 80.31 274 ARG A C 1
ATOM 2092 O O . ARG A 1 274 ? -10.362 -6.042 28.128 1.00 80.31 274 ARG A O 1
ATOM 2099 N N . GLN A 1 275 ? -11.368 -5.888 26.136 1.00 71.81 275 GLN A N 1
ATOM 2100 C CA . GLN A 1 275 ? -12.144 -7.131 26.243 1.00 71.81 275 GLN A CA 1
ATOM 2101 C C . GLN A 1 275 ? -11.454 -8.331 25.572 1.00 71.81 275 GLN A C 1
ATOM 2103 O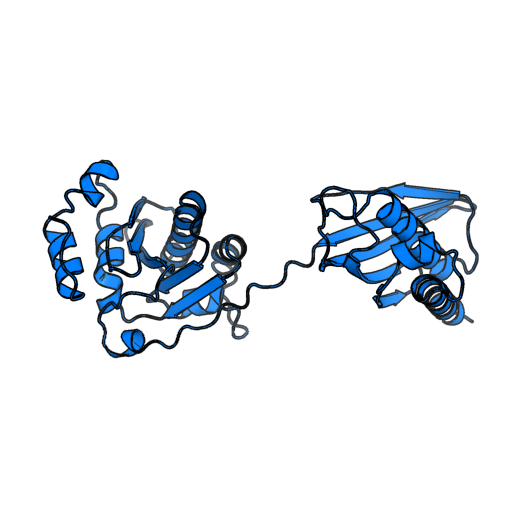 O . GLN A 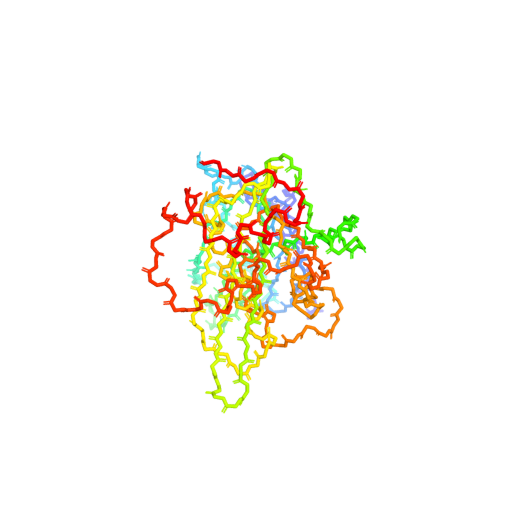1 275 ? -12.118 -9.246 25.089 1.00 71.81 275 GLN A O 1
ATOM 2108 N N . HIS A 1 276 ? -10.115 -8.352 25.559 1.00 58.78 276 HIS A N 1
ATOM 2109 C CA . HIS A 1 276 ? -9.244 -9.272 24.805 1.00 58.78 276 HIS A CA 1
ATOM 2110 C C . HIS A 1 276 ? -9.446 -10.790 25.042 1.00 58.78 276 HIS A C 1
ATOM 2112 O O . HIS A 1 276 ? -8.724 -11.585 24.444 1.00 58.78 276 HIS A O 1
ATOM 2118 N N . ASN A 1 277 ? -10.364 -11.191 25.929 1.00 52.31 277 ASN A N 1
ATOM 2119 C CA . ASN A 1 277 ? -10.626 -12.568 26.364 1.00 52.31 277 ASN A CA 1
ATOM 2120 C C . ASN A 1 277 ? -12.029 -13.099 26.008 1.00 52.31 277 ASN A C 1
ATOM 2122 O O . ASN A 1 277 ? -12.396 -14.167 26.487 1.00 52.31 277 ASN A O 1
ATOM 2126 N N . MET A 1 278 ? -12.844 -12.399 25.215 1.00 52.91 278 MET A N 1
ATOM 2127 C CA . MET A 1 278 ? -14.186 -12.912 24.916 1.00 52.91 278 MET A CA 1
ATOM 2128 C C . MET A 1 278 ? -14.187 -13.851 23.704 1.00 52.91 278 MET A C 1
ATOM 2130 O O . MET A 1 278 ? -14.251 -13.406 22.559 1.00 52.91 278 MET A O 1
ATOM 2134 N N . GLU A 1 279 ? -14.173 -15.155 23.989 1.00 44.34 279 GLU A N 1
ATOM 2135 C CA . GLU A 1 279 ? -14.490 -16.283 23.093 1.00 44.34 279 GLU A CA 1
ATOM 2136 C C . GLU A 1 279 ? -15.964 -16.271 22.623 1.00 44.34 279 GLU A C 1
ATOM 2138 O O . GLU A 1 279 ? -16.643 -17.291 22.637 1.00 44.34 279 GLU A O 1
ATOM 2143 N N . MET A 1 280 ? -16.511 -15.114 22.245 1.00 50.62 280 MET A N 1
ATOM 2144 C CA . MET A 1 280 ? -17.838 -15.046 21.629 1.00 50.62 280 MET A CA 1
ATOM 2145 C C . MET A 1 280 ? -17.717 -14.837 20.125 1.00 50.62 280 MET A C 1
ATOM 2147 O O . MET A 1 280 ? -16.968 -13.961 19.666 1.00 50.62 280 MET A O 1
ATOM 2151 N N . ASP A 1 281 ? -18.500 -15.623 19.389 1.00 57.66 281 ASP A N 1
ATOM 2152 C CA . ASP A 1 281 ? -18.594 -15.590 17.935 1.00 57.66 281 ASP A CA 1
ATOM 2153 C C . ASP A 1 281 ? -19.060 -14.209 17.434 1.00 57.66 281 ASP A C 1
ATOM 2155 O O . ASP A 1 281 ? -19.781 -13.464 18.108 1.00 57.66 281 ASP A O 1
ATOM 2159 N N . LEU A 1 282 ? -18.602 -13.836 16.241 1.00 59.16 282 LEU A N 1
ATOM 2160 C CA . LEU A 1 282 ? -18.882 -12.554 15.600 1.00 59.16 282 LEU A CA 1
ATOM 2161 C C . LEU A 1 282 ? -20.385 -12.378 15.330 1.00 59.16 282 LEU A C 1
ATOM 2163 O O . LEU A 1 282 ? -20.922 -11.281 15.504 1.00 59.16 282 LEU A O 1
ATOM 2167 N N . SER A 1 283 ? -21.061 -13.458 14.928 1.00 55.69 283 SER A N 1
ATOM 2168 C CA . SER A 1 283 ? -22.495 -13.475 14.616 1.00 55.69 283 SER A CA 1
ATOM 2169 C C . SER A 1 283 ? -23.361 -13.100 15.814 1.00 55.69 283 SER A C 1
ATOM 2171 O O . SER A 1 283 ? -24.349 -12.381 15.653 1.00 55.69 283 SER A O 1
ATOM 2173 N N . ASP A 1 284 ? -22.976 -13.523 17.016 1.00 60.81 284 ASP A N 1
ATOM 2174 C CA . ASP A 1 284 ? -23.736 -13.236 18.232 1.00 60.81 284 ASP A CA 1
ATOM 2175 C C . ASP A 1 284 ? -23.638 -11.759 18.618 1.00 60.81 284 ASP A C 1
ATOM 2177 O O . ASP A 1 284 ? -24.577 -11.200 19.169 1.00 60.81 284 ASP A O 1
ATOM 2181 N N . TRP A 1 285 ? -22.542 -11.086 18.265 1.00 67.94 285 TRP A N 1
ATOM 2182 C CA . TRP A 1 285 ? -22.314 -9.680 18.607 1.00 67.94 285 TRP A CA 1
ATOM 2183 C C . TRP A 1 285 ? -22.947 -8.685 17.649 1.00 67.94 285 TRP A C 1
ATOM 2185 O O . TRP A 1 285 ? -23.336 -7.606 18.084 1.00 67.94 285 TRP A O 1
ATOM 2195 N N . ILE A 1 286 ? -23.024 -9.016 16.359 1.00 63.28 286 ILE A N 1
ATOM 2196 C CA . ILE A 1 286 ? -23.716 -8.165 15.382 1.00 63.28 286 ILE A CA 1
ATOM 2197 C C . ILE A 1 286 ? -25.213 -8.134 15.708 1.00 63.28 286 ILE A C 1
ATOM 2199 O O . ILE A 1 286 ? -25.829 -7.074 15.677 1.00 63.28 286 ILE A O 1
ATOM 2203 N N . ASN A 1 287 ? -25.773 -9.285 16.090 1.00 64.94 287 ASN A N 1
ATOM 2204 C CA . ASN A 1 287 ? -27.193 -9.407 16.411 1.00 64.94 287 ASN A CA 1
ATOM 2205 C C . ASN A 1 287 ? -27.515 -9.063 17.876 1.00 64.94 287 ASN A C 1
ATOM 2207 O O . ASN A 1 287 ? -28.619 -8.618 18.167 1.00 64.94 287 ASN A O 1
ATOM 2211 N N . ARG A 1 288 ? -26.594 -9.305 18.820 1.00 66.19 288 ARG A N 1
ATOM 2212 C CA . ARG A 1 288 ? -26.788 -9.082 20.266 1.00 66.19 288 ARG A CA 1
ATOM 2213 C C . ARG A 1 288 ? -25.506 -8.571 20.942 1.00 66.19 288 ARG A C 1
ATOM 2215 O O . ARG A 1 288 ? -24.873 -9.294 21.716 1.00 66.19 288 ARG A O 1
ATOM 2222 N N . PRO A 1 289 ? -25.101 -7.320 20.677 1.00 67.69 289 PRO A N 1
ATOM 2223 C CA . PRO A 1 289 ? -23.919 -6.745 21.309 1.00 67.69 289 PRO A CA 1
ATOM 2224 C C . PRO A 1 289 ? -24.086 -6.645 22.840 1.00 67.69 289 PRO A C 1
ATOM 2226 O O . PRO A 1 289 ? -25.193 -6.395 23.325 1.00 67.69 289 PRO A O 1
ATOM 2229 N N . PRO A 1 290 ? -23.004 -6.784 23.636 1.00 72.06 290 PRO A N 1
ATOM 2230 C CA . PRO A 1 290 ? -23.076 -6.612 25.086 1.00 72.06 290 PRO A CA 1
ATOM 2231 C C . PRO A 1 290 ? -23.617 -5.233 25.470 1.00 72.06 290 PRO A C 1
ATOM 2233 O O . PRO A 1 290 ? -23.236 -4.225 24.872 1.00 72.06 290 PRO A O 1
ATOM 2236 N N . SER A 1 291 ? -24.436 -5.156 26.522 1.00 73.31 291 SER A N 1
ATOM 2237 C CA . SER A 1 291 ? -25.126 -3.918 26.924 1.00 73.31 291 SER A CA 1
ATOM 2238 C C . SER A 1 291 ? -24.180 -2.738 27.189 1.00 73.31 291 SER A C 1
ATOM 2240 O O . SER A 1 291 ? -24.541 -1.586 26.968 1.00 73.31 291 SER A O 1
ATOM 2242 N N . SER A 1 292 ? -22.952 -3.009 27.637 1.00 73.62 292 SER A N 1
ATOM 2243 C CA . SER A 1 292 ? -21.906 -2.000 27.836 1.00 73.62 292 SER A CA 1
ATOM 2244 C C . SER A 1 292 ? -21.365 -1.430 26.523 1.00 73.62 292 SER A C 1
ATOM 2246 O O . SER A 1 292 ? -21.108 -0.229 26.455 1.00 73.62 292 SER A O 1
ATOM 2248 N N . LEU A 1 293 ? -21.249 -2.247 25.471 1.00 72.69 293 LEU A N 1
ATOM 2249 C CA . LEU A 1 293 ? -20.930 -1.768 24.127 1.00 72.69 293 LEU A CA 1
ATOM 2250 C C . LEU A 1 293 ? -22.127 -1.026 23.523 1.00 72.69 293 LEU A C 1
ATOM 2252 O O . LEU A 1 293 ? -21.943 0.067 22.998 1.00 72.69 293 LEU A O 1
ATOM 2256 N N . VAL A 1 294 ? -23.350 -1.552 23.671 1.00 70.00 294 VAL A N 1
ATOM 2257 C CA . VAL A 1 294 ? -24.588 -0.871 23.242 1.00 70.00 294 VAL A CA 1
ATOM 2258 C C . VAL A 1 294 ? -24.693 0.515 23.858 1.00 70.00 294 VAL A C 1
ATOM 2260 O O . VAL A 1 294 ? -25.014 1.470 23.159 1.00 70.00 294 VAL A O 1
ATOM 2263 N N . PHE A 1 295 ? -24.384 0.657 25.147 1.00 71.00 295 PHE A N 1
ATOM 2264 C CA . PHE A 1 295 ? -24.380 1.953 25.813 1.00 71.00 295 PHE A CA 1
ATOM 2265 C C . PHE A 1 295 ? -23.406 2.937 25.152 1.00 71.00 295 PHE A C 1
ATOM 2267 O O . PHE A 1 295 ? -23.766 4.091 24.937 1.00 71.00 295 PHE A O 1
ATOM 2274 N N . ILE A 1 296 ? -22.199 2.487 24.792 1.00 75.81 296 ILE A N 1
ATOM 2275 C CA . ILE A 1 296 ? -21.206 3.319 24.097 1.00 75.81 296 ILE A CA 1
ATOM 2276 C C . ILE A 1 296 ? -21.711 3.699 22.700 1.00 75.81 296 ILE A C 1
ATOM 2278 O O . ILE A 1 296 ? -21.734 4.882 22.371 1.00 75.81 296 ILE A O 1
ATOM 2282 N N . LEU A 1 297 ? -22.193 2.723 21.924 1.00 72.75 297 LEU A N 1
ATOM 2283 C CA . LEU A 1 297 ? -22.741 2.940 20.581 1.00 72.75 297 LEU A CA 1
ATOM 2284 C C . LEU A 1 297 ? -23.970 3.867 20.595 1.00 72.75 297 LEU A C 1
ATOM 2286 O O . LEU A 1 297 ? -24.130 4.703 19.714 1.00 72.75 297 LEU A O 1
ATOM 2290 N N . SER A 1 298 ? -24.807 3.781 21.629 1.00 66.12 298 SER A N 1
ATOM 2291 C CA . SER A 1 298 ? -25.983 4.646 21.792 1.00 66.12 298 SER A CA 1
ATOM 2292 C C . SER A 1 298 ? -25.586 6.076 22.171 1.00 66.12 298 SER A C 1
ATOM 2294 O O . SER A 1 298 ? -26.236 7.039 21.766 1.00 66.12 298 SER A O 1
ATOM 2296 N N . LYS A 1 299 ? -24.493 6.241 22.928 1.00 68.19 299 LYS A N 1
ATOM 2297 C CA . LYS A 1 299 ? -23.938 7.551 23.310 1.00 68.19 299 LYS A CA 1
ATOM 2298 C C . LYS A 1 299 ? -23.359 8.319 22.118 1.00 68.19 299 LYS A C 1
ATOM 2300 O O . LYS A 1 299 ? -23.311 9.550 22.158 1.00 68.19 299 LYS A O 1
ATOM 2305 N N . ASP A 1 300 ? -22.981 7.593 21.068 1.00 65.94 300 ASP A N 1
ATOM 2306 C CA . ASP A 1 300 ? -22.573 8.130 19.769 1.00 65.94 300 ASP A CA 1
ATOM 2307 C C . ASP A 1 300 ? -23.760 8.673 18.941 1.00 65.94 300 ASP A C 1
ATOM 2309 O O . ASP A 1 300 ? -23.544 9.322 17.921 1.00 65.94 300 ASP A O 1
ATOM 2313 N N . GLY A 1 301 ? -25.008 8.507 19.408 1.00 53.75 301 GLY A N 1
ATOM 2314 C CA . GLY A 1 301 ? -26.190 9.190 18.868 1.00 53.75 301 GLY A CA 1
ATOM 2315 C C . GLY A 1 301 ? -26.986 8.418 17.814 1.00 53.75 301 GLY A C 1
ATOM 2316 O O . GLY A 1 301 ? -27.720 9.047 17.054 1.00 53.75 301 GLY A O 1
ATOM 2317 N N . LEU A 1 302 ? -26.862 7.088 17.752 1.00 52.28 302 LEU A N 1
ATOM 2318 C CA . LEU A 1 302 ? -27.493 6.261 16.716 1.00 52.28 302 LEU A CA 1
ATOM 2319 C C . LEU A 1 302 ? -28.367 5.136 17.289 1.00 52.28 302 LEU A C 1
ATOM 2321 O O . LEU A 1 302 ? -28.083 4.638 18.382 1.00 52.28 302 LEU A O 1
ATOM 2325 N N . PRO A 1 303 ? -29.434 4.735 16.570 1.00 44.81 303 PRO A N 1
ATOM 2326 C CA . PRO A 1 303 ? -30.333 3.679 17.016 1.00 44.81 303 PRO A CA 1
ATOM 2327 C C . PRO A 1 303 ? -29.640 2.310 16.981 1.00 44.81 303 PRO A C 1
ATOM 2329 O O . PRO A 1 303 ? -29.037 1.917 15.982 1.00 44.81 303 PRO A O 1
ATOM 2332 N N . CYS A 1 304 ? -29.749 1.588 18.096 1.00 43.53 304 CYS A N 1
ATOM 2333 C CA . CYS A 1 304 ? -29.306 0.203 18.246 1.00 43.53 304 CYS A CA 1
ATOM 2334 C C . CYS A 1 304 ? -30.076 -0.714 17.275 1.00 43.53 304 CYS A C 1
ATOM 2336 O O . CYS A 1 304 ? -31.287 -0.522 17.131 1.00 43.53 304 CYS A O 1
ATOM 2338 N N . PRO A 1 305 ? -29.441 -1.724 16.653 1.00 44.56 305 PRO A N 1
ATOM 2339 C CA . PRO A 1 305 ? -30.190 -2.816 16.042 1.00 44.56 305 PRO A CA 1
ATOM 2340 C C . PRO A 1 305 ? -30.991 -3.548 17.134 1.00 44.56 305 PRO A C 1
ATOM 2342 O O . PRO A 1 305 ? -30.475 -3.788 18.229 1.00 44.56 305 PRO A O 1
ATOM 2345 N N . HIS A 1 306 ? -32.272 -3.805 16.862 1.00 43.06 306 HIS A N 1
ATOM 2346 C CA . HIS A 1 306 ? -33.178 -4.548 17.745 1.00 43.06 306 HIS A CA 1
ATOM 2347 C C . HIS A 1 306 ? -32.872 -6.046 17.756 1.00 43.06 306 HIS A C 1
ATOM 2349 O O . HIS A 1 306 ? -32.552 -6.581 16.672 1.00 43.06 306 HIS A O 1
#